Protein AF-A0A382Z1F9-F1 (afdb_monomer_lite)

Foldseek 3Di:
DQDDDPPQWAQDPVVRDTHGQDPQWDQDPRRHIDGNDPPPDDDDDDDDDDDDDDDDDDDDDDDDDDDDDDDDDDDDDPDDLPDQDADADDPPDDAPDSRHHVDPDRPDPPLDQPLQDPPDLVSLLVNLVSLVPDPHDLVSSLVNLVVRLVVCVVVVNNVSSVSSVVSNVVSVVVVVVVVVVVCVVPVVVVPVD

Organism: NCBI:txid408172

Sequence (193 aa):
MAKKCPPGKYYCFDEKKCKKIPRGYRIGARGYLAREKEDDSEDSKKNGGNGNGSNGGNGNGNGAGGNGGGNGGSNGGGMSESANPRIPRKKGQPAKSKKHSDLYTDEDPKGTIHGLGFKNVAKARASVSKIRNSSRSHAHKIQAAVAMEQRAREMGKTSEAAVYRKFINSMKKKTKKMNEDVVSEEGLRDWFG

pLDDT: mean 70.36, std 21.32, range [32.0, 96.12]

Radius of gyration: 29.14 Å; chains: 1; bounding box: 65×55×72 Å

Secondary structure (DSSP, 8-state):
---PPPTTEEEETTTTEEEEPPTTEEE-TTS-EEEPPP---S--------------------------------------TT----EEPPTTSPTT-TTEESSSS-SS-TT---S---SSHHHHHHHHHHHHHSSS-HHHHHHHHHHHHHHHHHTT-HHHHHHHHHHHHHHHHHHHHHHHHHHHHHTTTSS--

Structure (mmCIF, N/CA/C/O backbone):
data_AF-A0A382Z1F9-F1
#
_entry.id   AF-A0A382Z1F9-F1
#
loop_
_atom_site.group_PDB
_atom_site.id
_atom_site.type_symbol
_atom_site.label_atom_id
_atom_site.label_alt_id
_atom_site.label_comp_id
_atom_site.label_asym_id
_atom_site.label_entity_id
_atom_site.label_seq_id
_atom_site.pdbx_PDB_ins_code
_atom_site.Cartn_x
_atom_site.Cartn_y
_atom_site.Cartn_z
_atom_site.occupancy
_atom_site.B_iso_or_equiv
_atom_site.auth_seq_id
_atom_site.auth_comp_id
_atom_site.auth_asym_id
_atom_site.auth_atom_id
_atom_site.pdbx_PDB_model_num
ATOM 1 N N . MET A 1 1 ? 13.338 18.673 -44.381 1.00 49.56 1 MET A N 1
ATOM 2 C CA . MET A 1 1 ? 14.669 18.217 -44.842 1.00 49.56 1 MET A CA 1
ATOM 3 C C . MET A 1 1 ? 15.626 18.108 -43.659 1.00 49.56 1 MET A C 1
ATOM 5 O O . MET A 1 1 ? 15.672 19.037 -42.861 1.00 49.56 1 MET A O 1
ATOM 9 N N . ALA A 1 2 ? 16.385 17.014 -43.532 1.00 54.62 2 ALA A N 1
ATOM 10 C CA . ALA A 1 2 ? 17.488 16.947 -42.570 1.00 54.62 2 ALA A CA 1
ATOM 11 C C . ALA A 1 2 ? 18.590 17.927 -43.007 1.00 54.62 2 ALA A C 1
ATOM 13 O O . ALA A 1 2 ? 19.068 17.853 -44.140 1.00 54.62 2 ALA A O 1
ATOM 14 N N . LYS A 1 3 ? 18.952 18.877 -42.141 1.00 65.44 3 LYS A N 1
ATOM 15 C CA . LYS A 1 3 ? 20.040 19.828 -42.399 1.00 65.44 3 LYS A CA 1
ATOM 16 C C . LYS A 1 3 ? 21.351 19.037 -42.432 1.00 65.44 3 LYS A C 1
ATOM 18 O O . LYS A 1 3 ? 21.753 18.480 -41.414 1.00 65.44 3 LYS A O 1
ATOM 23 N N . LYS A 1 4 ? 21.967 18.918 -43.611 1.00 69.44 4 LYS A N 1
ATOM 24 C CA . LYS A 1 4 ? 23.207 18.150 -43.795 1.00 69.44 4 LYS A CA 1
ATOM 25 C C . LYS A 1 4 ? 24.368 18.918 -43.154 1.00 69.44 4 LYS A C 1
ATOM 27 O O . LYS A 1 4 ? 24.625 20.059 -43.524 1.00 69.44 4 LYS A O 1
ATOM 32 N N . CYS A 1 5 ? 25.036 18.301 -42.185 1.00 76.19 5 CYS A N 1
ATOM 33 C CA . CYS A 1 5 ? 26.278 18.808 -41.603 1.00 76.19 5 CYS A CA 1
ATOM 34 C C . CYS A 1 5 ? 27.497 18.287 -42.389 1.00 76.19 5 CYS A C 1
ATOM 36 O O . CYS A 1 5 ? 27.383 17.257 -43.057 1.00 76.19 5 CYS A O 1
ATOM 38 N N . PRO A 1 6 ? 28.661 18.960 -42.296 1.00 77.81 6 PRO A N 1
ATOM 39 C CA . PRO A 1 6 ? 29.923 18.449 -42.833 1.00 77.81 6 PRO A CA 1
ATOM 40 C C . PRO A 1 6 ? 30.252 17.042 -42.299 1.00 77.81 6 PRO A C 1
ATOM 42 O O . PRO A 1 6 ? 29.825 16.706 -41.186 1.00 77.81 6 PRO A O 1
ATOM 45 N N . PRO A 1 7 ? 31.028 16.230 -43.042 1.00 72.00 7 PRO A N 1
ATOM 46 C CA . PRO A 1 7 ? 31.401 14.882 -42.616 1.00 72.00 7 PRO A CA 1
ATOM 47 C C . PRO A 1 7 ? 32.065 14.898 -41.229 1.00 72.00 7 PRO A C 1
ATOM 49 O O . PRO A 1 7 ? 32.849 15.790 -40.907 1.00 72.00 7 PRO A O 1
ATOM 52 N N . GLY A 1 8 ? 31.700 13.935 -40.378 1.00 74.81 8 GLY A N 1
ATOM 53 C CA . GLY A 1 8 ? 32.200 13.832 -39.000 1.00 74.81 8 GLY A CA 1
ATOM 54 C C . GLY A 1 8 ? 31.484 14.711 -37.960 1.00 74.81 8 GLY A C 1
ATOM 55 O O . GLY A 1 8 ? 31.897 14.741 -36.798 1.00 74.81 8 GLY A O 1
ATOM 56 N N . LYS A 1 9 ? 30.408 15.423 -38.332 1.00 84.25 9 LYS A N 1
ATOM 57 C CA . LYS A 1 9 ? 29.580 16.217 -37.405 1.00 84.25 9 LYS A CA 1
ATOM 58 C C . LYS A 1 9 ? 28.096 15.861 -37.514 1.00 84.25 9 LYS A C 1
ATOM 60 O O . LYS A 1 9 ? 27.583 15.696 -38.615 1.00 84.25 9 LYS A O 1
ATOM 65 N N . TYR A 1 10 ? 27.385 15.812 -36.388 1.00 84.38 10 TYR A N 1
ATOM 66 C CA . TYR A 1 10 ? 25.933 15.605 -36.348 1.00 84.38 10 TYR A CA 1
ATOM 67 C C . TYR A 1 10 ? 25.189 16.925 -36.110 1.00 84.38 10 TYR A C 1
ATOM 69 O O . TYR A 1 10 ? 25.706 17.828 -35.446 1.00 84.38 10 TYR A O 1
ATOM 77 N N . TYR A 1 11 ? 23.971 17.050 -36.646 1.00 84.50 11 TYR A N 1
ATOM 78 C CA . TYR A 1 11 ? 23.119 18.210 -36.382 1.00 84.50 11 TYR A CA 1
ATOM 79 C C . TYR A 1 11 ? 22.400 18.036 -35.041 1.00 84.50 11 TYR A C 1
ATOM 81 O O . TYR A 1 11 ? 21.580 17.132 -34.885 1.00 84.50 11 TYR A O 1
ATOM 89 N N . CYS A 1 12 ? 22.700 18.901 -34.074 1.00 81.00 12 CYS A N 1
ATOM 90 C CA . CYS A 1 12 ? 21.980 18.963 -32.806 1.00 81.00 12 CYS A CA 1
ATOM 91 C C . CYS A 1 12 ? 20.765 19.887 -32.972 1.00 81.00 12 CYS A C 1
ATOM 93 O O . CYS A 1 12 ? 20.923 21.053 -33.340 1.00 81.00 12 CYS A O 1
ATOM 95 N N . PHE A 1 13 ? 19.558 19.370 -32.726 1.00 79.75 13 PHE A N 1
ATOM 96 C CA . PHE A 1 13 ? 18.314 20.130 -32.893 1.00 79.75 13 PHE A CA 1
ATOM 97 C C . PHE A 1 13 ? 18.078 21.133 -31.761 1.00 79.75 13 PHE A C 1
ATOM 99 O O . PHE A 1 13 ? 17.537 22.205 -32.029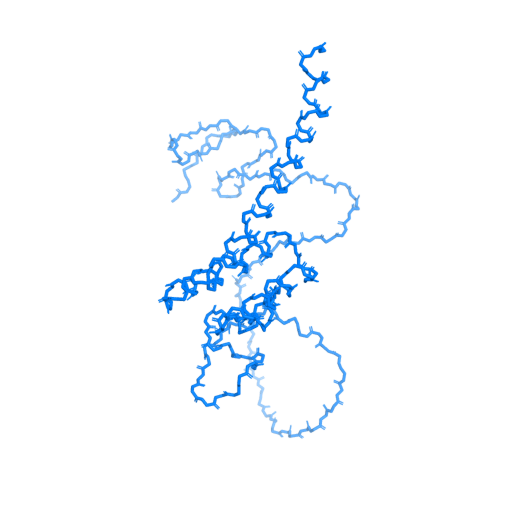 1.00 79.75 13 PHE A O 1
ATOM 106 N N . ASP A 1 14 ? 18.560 20.832 -30.554 1.00 80.75 14 ASP A N 1
ATOM 107 C CA . ASP A 1 14 ? 18.434 21.705 -29.381 1.00 80.75 14 ASP A CA 1
ATOM 108 C C . ASP A 1 14 ? 19.241 22.995 -29.562 1.00 80.75 14 ASP A C 1
ATOM 110 O O . ASP A 1 14 ? 18.741 24.098 -29.366 1.00 80.75 14 ASP A O 1
ATOM 114 N N . GLU A 1 15 ? 20.482 22.867 -30.040 1.00 77.88 15 GLU A N 1
ATOM 115 C CA . GLU A 1 15 ? 21.395 24.002 -30.239 1.00 77.88 15 GLU A CA 1
ATOM 116 C C . GLU A 1 15 ? 21.453 24.489 -31.694 1.00 77.88 15 GLU A C 1
ATOM 118 O O . GLU A 1 15 ? 22.261 25.353 -32.034 1.00 77.88 15 GLU A O 1
ATOM 123 N N . LYS A 1 16 ? 20.620 23.911 -32.571 1.00 82.38 16 LYS A N 1
ATOM 124 C CA . LYS A 1 16 ? 20.506 24.206 -34.011 1.00 82.38 16 LYS A CA 1
ATOM 125 C C . LYS A 1 16 ? 21.846 24.278 -34.767 1.00 82.38 16 LYS A C 1
ATOM 127 O O . LYS A 1 16 ? 21.909 24.923 -35.817 1.00 82.38 16 LYS A O 1
ATOM 132 N N . LYS A 1 17 ? 22.888 23.581 -34.295 1.00 86.00 17 LYS A N 1
ATOM 133 C CA . LYS A 1 17 ? 24.265 23.644 -34.820 1.00 86.00 17 LYS A CA 1
ATOM 134 C C . LYS A 1 17 ? 24.895 22.260 -35.011 1.00 86.00 17 LYS A C 1
ATOM 136 O O . LYS A 1 17 ? 24.487 21.283 -34.383 1.00 86.00 17 LYS A O 1
ATOM 141 N N . CYS A 1 18 ? 25.916 22.183 -35.865 1.00 85.94 18 CYS A N 1
ATOM 142 C CA . CYS A 1 18 ? 26.672 20.954 -36.119 1.00 85.94 18 CYS A CA 1
ATOM 143 C C . CYS A 1 18 ? 27.734 20.720 -35.031 1.00 85.94 18 CYS A C 1
ATOM 145 O O . CYS A 1 18 ? 28.635 21.543 -34.860 1.00 85.94 18 CYS A O 1
ATOM 147 N N . LYS A 1 19 ? 27.663 19.587 -34.328 1.00 84.12 19 LYS A N 1
ATOM 148 C CA . LYS A 1 19 ? 28.598 19.187 -33.260 1.00 84.12 19 LYS A CA 1
ATOM 149 C C . LYS A 1 19 ? 29.417 17.958 -33.656 1.00 84.12 19 LYS A C 1
ATOM 151 O O . LYS A 1 19 ? 29.001 17.192 -34.519 1.00 84.12 19 LYS A O 1
ATOM 156 N N . LYS A 1 20 ? 30.580 17.760 -33.024 1.00 87.25 20 LYS A N 1
ATOM 157 C CA . LYS A 1 20 ? 31.399 16.546 -33.201 1.00 87.25 20 LYS A CA 1
ATOM 158 C C . LYS A 1 20 ? 30.639 15.315 -32.698 1.00 87.25 20 LYS A C 1
ATOM 160 O O . LYS A 1 20 ? 29.928 15.404 -31.701 1.00 87.25 20 LYS A O 1
ATOM 165 N N . ILE A 1 21 ? 30.793 14.195 -33.394 1.00 83.50 21 ILE A N 1
ATOM 166 C CA . ILE A 1 21 ? 30.191 12.908 -33.036 1.00 83.50 21 ILE A CA 1
ATOM 167 C C . ILE A 1 21 ? 30.844 12.387 -31.737 1.00 83.50 21 ILE A C 1
ATOM 169 O O . ILE A 1 21 ? 32.070 12.281 -31.693 1.00 83.50 21 ILE A O 1
ATOM 173 N N . PRO A 1 22 ? 30.073 12.097 -30.672 1.00 82.25 22 PRO A N 1
ATOM 174 C CA . PRO A 1 22 ? 30.589 11.446 -29.468 1.00 82.25 22 PRO A CA 1
ATOM 175 C C . PRO A 1 22 ? 31.094 10.024 -29.757 1.00 82.25 22 PRO A C 1
ATOM 177 O O . PRO A 1 22 ? 30.566 9.348 -30.636 1.00 82.25 22 PRO A O 1
ATOM 180 N N . ARG A 1 23 ? 32.090 9.549 -28.999 1.00 78.06 23 ARG A N 1
ATOM 181 C CA . ARG A 1 23 ? 32.644 8.187 -29.131 1.00 78.06 23 ARG A CA 1
ATOM 182 C C . ARG A 1 23 ? 31.543 7.130 -28.915 1.00 78.06 23 ARG A C 1
ATOM 184 O O . ARG A 1 23 ? 30.757 7.274 -27.980 1.00 78.06 23 ARG A O 1
ATOM 191 N N . GLY A 1 24 ? 31.483 6.099 -29.766 1.00 81.38 24 GLY A N 1
ATOM 192 C CA . GLY A 1 24 ? 30.439 5.058 -29.728 1.00 81.38 24 GLY A CA 1
ATOM 193 C C . GLY A 1 24 ? 29.153 5.413 -30.487 1.00 81.38 24 GLY A C 1
ATOM 194 O O . GLY A 1 24 ? 28.108 4.792 -30.280 1.00 81.38 24 GLY A O 1
ATOM 195 N N . TYR A 1 25 ? 29.186 6.445 -31.333 1.00 82.25 25 TYR A N 1
ATOM 196 C CA . TYR A 1 25 ? 28.051 6.877 -32.144 1.00 82.25 25 TYR A CA 1
ATOM 197 C C . TYR A 1 25 ? 28.481 7.153 -33.591 1.00 82.25 25 TYR A C 1
ATOM 199 O O . TYR A 1 25 ? 29.585 7.619 -33.840 1.00 82.25 25 TYR A O 1
ATOM 207 N N . ARG A 1 26 ? 27.572 6.940 -34.551 1.00 82.56 26 ARG A N 1
ATOM 208 C CA . ARG A 1 26 ? 27.749 7.208 -35.989 1.00 82.56 26 ARG A CA 1
ATOM 209 C C . ARG A 1 26 ? 26.566 7.983 -36.575 1.00 82.56 26 ARG A C 1
ATOM 211 O O . ARG A 1 26 ? 25.478 8.000 -36.003 1.00 82.56 26 ARG A O 1
ATOM 218 N N . ILE A 1 27 ? 26.745 8.619 -37.734 1.00 77.12 27 ILE A N 1
ATOM 219 C CA . ILE A 1 27 ? 25.644 9.291 -38.450 1.00 77.12 27 ILE A CA 1
ATOM 220 C C . ILE A 1 27 ? 24.836 8.242 -39.229 1.00 77.12 27 ILE A C 1
ATOM 222 O O 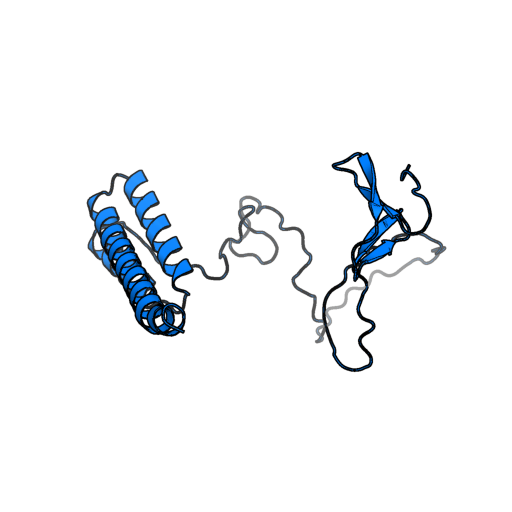. ILE A 1 27 ? 25.361 7.593 -40.128 1.00 77.12 27 ILE A O 1
ATOM 226 N N . GLY A 1 28 ? 23.555 8.073 -38.892 1.00 73.69 28 GLY A N 1
ATOM 227 C CA . GLY A 1 28 ? 22.640 7.166 -39.592 1.00 73.69 28 GLY A CA 1
ATOM 228 C C . GLY A 1 28 ? 22.098 7.731 -40.913 1.00 73.69 28 GLY A C 1
ATOM 229 O O . GLY A 1 28 ? 22.260 8.911 -41.218 1.00 73.69 28 GLY A O 1
ATOM 230 N N . ALA A 1 29 ? 21.359 6.910 -41.670 1.00 67.44 29 ALA A N 1
ATOM 231 C CA . ALA A 1 29 ? 20.848 7.217 -43.019 1.00 67.44 29 ALA A CA 1
ATOM 232 C C . ALA A 1 29 ? 19.982 8.493 -43.137 1.00 67.44 29 ALA A C 1
ATOM 234 O O . ALA A 1 29 ? 19.770 9.009 -44.231 1.00 67.44 29 ALA A O 1
ATOM 235 N N . ARG A 1 30 ? 19.480 9.026 -42.015 1.00 64.56 30 ARG A N 1
ATOM 236 C CA . ARG A 1 30 ? 18.699 10.275 -41.956 1.00 64.56 30 ARG A CA 1
ATOM 237 C C . ARG A 1 30 ? 19.467 11.472 -41.372 1.00 64.56 30 ARG A C 1
ATOM 239 O O . ARG A 1 30 ? 18.855 12.499 -41.103 1.00 64.56 30 ARG A O 1
ATOM 246 N N . GLY A 1 31 ? 20.782 11.360 -41.165 1.00 66.25 31 GLY A N 1
ATOM 247 C CA . GLY A 1 31 ? 21.620 12.430 -40.603 1.00 66.25 31 GLY A CA 1
ATOM 248 C C . GLY A 1 31 ? 21.564 12.558 -39.074 1.00 66.25 31 GLY A C 1
ATOM 249 O O . GLY A 1 31 ? 22.120 13.505 -38.521 1.00 66.25 31 GLY A O 1
ATOM 250 N N . TYR A 1 32 ? 20.898 11.620 -38.394 1.00 70.94 32 TYR A N 1
ATOM 251 C CA . TYR A 1 32 ? 20.786 11.572 -36.933 1.00 70.94 32 TYR A CA 1
ATOM 252 C C . TYR A 1 32 ? 21.902 10.727 -36.322 1.00 70.94 32 TYR A C 1
ATOM 254 O O . TYR A 1 32 ? 22.363 9.760 -36.932 1.00 70.94 32 TYR A O 1
ATOM 262 N N . LEU A 1 33 ? 22.303 11.084 -35.102 1.00 76.81 33 LEU A N 1
ATOM 263 C CA . LEU A 1 33 ? 23.265 10.329 -34.310 1.00 76.81 33 LEU A CA 1
ATOM 264 C C . LEU A 1 33 ? 22.643 8.986 -33.888 1.00 76.81 33 LEU A C 1
ATOM 266 O O . LEU A 1 33 ? 21.611 8.963 -33.221 1.00 76.81 33 LEU A O 1
ATOM 270 N N . ALA A 1 34 ? 23.254 7.877 -34.287 1.00 77.19 34 ALA A N 1
ATOM 271 C CA . ALA A 1 34 ? 22.861 6.522 -33.920 1.00 77.19 34 ALA A CA 1
ATOM 272 C C . ALA A 1 34 ? 23.999 5.875 -33.127 1.00 77.19 34 ALA A C 1
ATOM 274 O O . ALA A 1 34 ? 25.158 6.033 -33.501 1.00 77.19 34 ALA A O 1
ATOM 275 N N . ARG A 1 35 ? 23.686 5.154 -32.045 1.00 78.19 35 ARG A N 1
ATOM 276 C CA . ARG A 1 35 ? 24.701 4.401 -31.297 1.00 78.19 35 ARG A CA 1
ATOM 277 C C . ARG A 1 35 ? 25.324 3.359 -32.223 1.00 78.19 35 ARG A C 1
ATOM 279 O O . ARG A 1 35 ? 24.600 2.705 -32.981 1.00 78.19 35 ARG A O 1
ATOM 286 N N . GLU A 1 36 ? 26.643 3.241 -32.194 1.00 65.38 36 GLU A N 1
ATOM 287 C CA . GLU A 1 36 ? 27.314 2.105 -32.811 1.00 65.38 36 GLU A CA 1
ATOM 288 C C . GLU A 1 36 ? 26.753 0.848 -32.140 1.00 65.38 36 GLU A C 1
ATOM 290 O O . GLU A 1 36 ? 26.617 0.782 -30.916 1.00 65.38 36 GLU A O 1
ATOM 295 N N . LYS A 1 37 ? 26.288 -0.104 -32.949 1.00 63.66 37 LYS A N 1
ATOM 296 C CA . LYS A 1 37 ? 26.151 -1.457 -32.433 1.00 63.66 37 LYS A CA 1
ATOM 297 C C . LYS A 1 37 ? 27.590 -1.928 -32.327 1.00 63.66 37 LYS A C 1
ATOM 299 O O . LYS A 1 37 ? 28.287 -1.892 -33.335 1.00 63.66 37 LYS A O 1
ATOM 304 N N . GLU A 1 38 ? 28.035 -2.229 -31.116 1.00 51.03 38 GLU A N 1
ATOM 305 C CA . GLU A 1 38 ? 29.209 -3.071 -30.941 1.00 51.03 38 GLU A CA 1
ATOM 306 C C . GLU A 1 38 ? 28.932 -4.314 -31.791 1.00 51.03 38 GLU A C 1
ATOM 308 O O . GLU A 1 38 ? 27.881 -4.946 -31.654 1.00 51.03 38 GLU A O 1
ATOM 313 N N . ASP A 1 39 ? 29.773 -4.540 -32.799 1.00 42.44 39 ASP A N 1
ATOM 314 C CA . ASP A 1 39 ? 29.742 -5.775 -33.562 1.00 42.44 39 ASP A CA 1
ATOM 315 C C . ASP A 1 39 ? 30.206 -6.864 -32.589 1.00 42.44 39 ASP A C 1
ATOM 317 O O . ASP A 1 39 ? 31.396 -7.148 -32.469 1.00 42.44 39 ASP A O 1
ATOM 321 N N . ASP A 1 40 ? 29.253 -7.398 -31.823 1.00 37.69 40 ASP A N 1
ATOM 322 C CA . ASP A 1 40 ? 29.429 -8.596 -31.020 1.00 37.69 40 ASP A CA 1
ATOM 323 C C . ASP A 1 40 ? 29.725 -9.744 -31.990 1.00 37.69 40 ASP A C 1
ATOM 325 O O . ASP A 1 40 ? 28.840 -10.318 -32.635 1.00 37.69 40 ASP A O 1
ATOM 329 N N . SER A 1 41 ? 31.018 -10.032 -32.128 1.00 39.53 41 SER A N 1
ATOM 330 C CA . SER A 1 41 ? 31.517 -11.335 -32.532 1.00 39.53 41 SER A CA 1
ATOM 331 C C . SER A 1 41 ? 30.829 -12.400 -31.682 1.00 39.53 41 SER A C 1
ATOM 333 O O . SER A 1 41 ? 30.944 -12.359 -30.463 1.00 39.53 41 SER A O 1
ATOM 335 N N . GLU A 1 42 ? 30.123 -13.291 -32.375 1.00 45.69 42 GLU A N 1
ATOM 336 C CA . GLU A 1 42 ? 29.630 -14.612 -31.980 1.00 45.69 42 GLU A CA 1
ATOM 337 C C . GLU A 1 42 ? 29.170 -14.838 -30.528 1.00 45.69 42 GLU A C 1
ATOM 339 O O . GLU A 1 42 ? 29.920 -14.767 -29.564 1.00 45.69 42 GLU A O 1
ATOM 344 N N . ASP A 1 43 ? 27.929 -15.320 -30.449 1.00 44.38 43 ASP A N 1
ATOM 345 C CA . ASP A 1 43 ? 27.251 -15.866 -29.274 1.00 44.38 43 ASP A CA 1
ATOM 346 C C . ASP A 1 43 ? 26.503 -14.846 -28.411 1.00 44.38 43 ASP A C 1
ATOM 348 O O . ASP A 1 43 ? 26.966 -14.340 -27.398 1.00 44.38 43 ASP A O 1
ATOM 352 N N . SER A 1 44 ? 25.243 -14.598 -28.768 1.00 36.19 44 SER A N 1
ATOM 353 C CA . SER A 1 44 ? 24.139 -15.067 -27.923 1.00 36.19 44 SER A CA 1
ATOM 354 C C . SER A 1 44 ? 22.774 -14.632 -28.460 1.00 36.19 44 SER A C 1
ATOM 356 O O . SER A 1 44 ? 22.523 -13.542 -28.971 1.00 36.19 44 SER A O 1
ATOM 358 N N . LYS A 1 45 ? 21.854 -15.585 -28.370 1.00 43.59 45 LYS A N 1
ATOM 359 C CA . LYS A 1 45 ? 20.450 -15.503 -28.759 1.00 43.59 45 LYS A CA 1
ATOM 360 C C . LYS A 1 45 ? 19.694 -14.386 -28.021 1.00 43.59 45 LYS A C 1
ATOM 362 O O . LYS A 1 45 ? 19.835 -14.230 -26.817 1.00 43.59 45 LYS A O 1
ATOM 367 N N . LYS A 1 46 ? 18.696 -13.839 -28.735 1.00 40.31 46 LYS A N 1
ATOM 368 C CA . LYS A 1 46 ? 17.461 -13.184 -28.243 1.00 40.31 46 LYS A CA 1
ATOM 369 C C . LYS A 1 46 ? 17.629 -11.833 -27.530 1.00 40.31 46 LYS A C 1
ATOM 371 O O . LYS A 1 46 ? 17.805 -11.786 -26.322 1.00 40.31 46 LYS A O 1
ATOM 376 N N . ASN A 1 47 ? 17.259 -10.751 -28.215 1.00 34.22 47 ASN A N 1
ATOM 377 C CA . ASN A 1 47 ? 15.936 -10.113 -28.073 1.00 34.22 47 ASN A CA 1
ATOM 378 C C . ASN A 1 47 ? 15.888 -8.739 -28.759 1.00 34.22 47 ASN A C 1
ATOM 380 O O . ASN A 1 47 ? 16.765 -7.910 -28.563 1.00 34.22 47 ASN A O 1
ATOM 384 N N . GLY A 1 48 ? 14.759 -8.466 -29.421 1.00 34.97 48 GLY A N 1
ATOM 385 C CA . GLY A 1 48 ? 14.182 -7.120 -29.501 1.00 34.97 48 GLY A CA 1
ATOM 386 C C . GLY A 1 48 ? 14.637 -6.244 -30.669 1.00 34.97 48 GLY A C 1
ATOM 387 O O . GLY A 1 48 ? 15.737 -5.705 -30.672 1.00 34.97 48 GLY A O 1
ATOM 388 N N . GLY A 1 49 ? 13.739 -5.999 -31.630 1.00 32.00 49 GLY A N 1
ATOM 389 C CA . GLY A 1 49 ? 14.001 -4.984 -32.653 1.00 32.00 49 GLY A CA 1
ATOM 390 C C . GLY A 1 49 ? 13.002 -4.893 -33.798 1.00 32.00 49 GLY A C 1
ATOM 391 O O . GLY A 1 49 ? 13.384 -5.053 -34.946 1.00 32.00 49 GLY A O 1
ATOM 392 N N . ASN A 1 50 ? 11.740 -4.633 -33.460 1.00 43.97 50 ASN A N 1
ATOM 393 C CA . ASN A 1 50 ? 10.667 -4.074 -34.290 1.00 43.97 50 ASN A CA 1
ATOM 394 C C . ASN A 1 50 ? 11.124 -3.340 -35.578 1.00 43.97 50 ASN A C 1
ATOM 396 O O . ASN A 1 50 ? 11.751 -2.283 -35.500 1.00 43.97 50 ASN A O 1
ATOM 400 N N . GLY A 1 51 ? 10.728 -3.855 -36.747 1.00 35.50 51 GLY A N 1
ATOM 401 C CA . GLY A 1 51 ? 10.946 -3.234 -38.055 1.00 35.50 51 GLY A CA 1
ATOM 402 C C . GLY A 1 51 ? 9.711 -3.372 -38.942 1.00 35.50 51 GLY A C 1
ATOM 403 O O . GLY A 1 51 ? 9.566 -4.347 -39.669 1.00 35.50 51 GLY A O 1
ATOM 404 N N . ASN A 1 52 ? 8.815 -2.389 -38.851 1.00 41.50 52 ASN A N 1
ATOM 405 C CA . ASN A 1 52 ? 7.682 -2.195 -39.749 1.00 41.50 52 ASN A CA 1
ATOM 406 C C . ASN A 1 52 ? 8.205 -1.797 -41.142 1.00 41.50 52 ASN A C 1
ATOM 408 O O . ASN A 1 52 ? 8.758 -0.707 -41.299 1.00 41.50 52 ASN A O 1
ATOM 412 N N . GLY A 1 53 ? 8.046 -2.677 -42.130 1.00 34.44 53 GLY A N 1
ATOM 413 C CA . GLY A 1 53 ? 8.405 -2.445 -43.528 1.00 34.44 53 GLY A CA 1
ATOM 414 C C . GLY A 1 53 ? 7.240 -2.824 -44.432 1.00 34.44 53 GLY A C 1
ATOM 415 O O . GLY A 1 53 ? 7.151 -3.956 -44.887 1.00 34.44 53 GLY A O 1
ATOM 416 N N . SER A 1 54 ? 6.334 -1.873 -44.653 1.00 40.34 54 SER A N 1
ATOM 417 C CA . SER A 1 54 ? 5.256 -1.979 -45.633 1.00 40.34 54 SER A CA 1
ATOM 418 C C . SER A 1 54 ? 5.688 -1.290 -46.928 1.00 40.34 54 SER A C 1
ATOM 420 O O . SER A 1 54 ? 5.993 -0.098 -46.896 1.00 40.34 54 SER A O 1
ATOM 422 N N . ASN A 1 55 ? 5.740 -2.047 -48.027 1.00 35.12 55 ASN A N 1
ATOM 423 C CA . ASN A 1 55 ? 5.492 -1.623 -49.416 1.00 35.12 55 ASN A CA 1
ATOM 424 C C . ASN A 1 55 ? 5.441 -2.924 -50.251 1.00 35.12 55 ASN A C 1
ATOM 426 O O . ASN A 1 55 ? 6.439 -3.634 -50.309 1.00 35.12 55 ASN A O 1
ATOM 430 N N . GLY A 1 56 ? 4.278 -3.430 -50.678 1.00 34.72 56 GLY A N 1
ATOM 431 C CA . GLY A 1 56 ? 3.564 -2.987 -51.885 1.00 34.72 56 GLY A CA 1
ATOM 432 C C . GLY A 1 56 ? 4.282 -3.542 -53.124 1.00 34.72 56 GLY A C 1
ATOM 433 O O . GLY A 1 56 ? 5.440 -3.220 -53.326 1.00 34.72 56 GLY A O 1
ATOM 434 N N . GLY A 1 57 ? 3.745 -4.386 -53.999 1.00 35.03 57 GLY A N 1
ATOM 435 C CA . GLY A 1 57 ? 2.455 -5.036 -54.199 1.00 35.03 57 GLY A CA 1
ATOM 436 C C . GLY A 1 57 ? 2.565 -5.779 -55.545 1.00 35.03 57 GLY A C 1
ATOM 437 O O . GLY A 1 57 ? 3.299 -5.317 -56.413 1.00 35.03 57 GLY A O 1
ATOM 438 N N . ASN A 1 58 ? 1.928 -6.944 -55.691 1.00 36.78 58 ASN A N 1
ATOM 439 C CA . ASN A 1 58 ? 1.377 -7.488 -56.946 1.00 36.78 58 ASN A CA 1
ATOM 440 C C . ASN A 1 58 ? 0.965 -8.948 -56.728 1.00 36.78 58 ASN A C 1
ATOM 442 O O . ASN A 1 58 ? 1.804 -9.810 -56.484 1.00 36.78 58 ASN A O 1
ATOM 446 N N . GLY A 1 59 ? -0.330 -9.226 -56.847 1.00 35.44 59 GLY A N 1
ATOM 447 C CA . GLY A 1 59 ? -0.876 -10.577 -56.798 1.00 35.44 59 GLY A CA 1
ATOM 448 C C . GLY A 1 59 ? -2.256 -10.593 -57.435 1.00 35.44 59 GLY A C 1
ATOM 449 O O . GLY A 1 59 ? -3.250 -10.299 -56.781 1.00 35.44 59 GLY A O 1
ATOM 450 N N . ASN A 1 60 ? -2.280 -10.871 -58.734 1.00 37.22 60 ASN A N 1
ATOM 451 C CA . ASN A 1 60 ? -3.462 -11.011 -59.575 1.00 37.22 60 ASN A CA 1
ATOM 452 C C . ASN A 1 60 ? -4.309 -12.208 -59.095 1.00 37.22 60 ASN A C 1
ATOM 454 O O . ASN A 1 60 ? -3.845 -13.344 -59.160 1.00 37.22 60 ASN A O 1
ATOM 458 N N . GLY A 1 61 ? -5.518 -11.961 -58.585 1.00 36.31 61 GLY A N 1
ATOM 459 C CA . GLY A 1 61 ? -6.401 -12.993 -58.037 1.00 36.31 61 GLY A CA 1
ATOM 460 C C . GLY A 1 61 ? -7.587 -13.296 -58.948 1.00 36.31 61 GLY A C 1
ATOM 461 O O . GLY A 1 61 ? -8.593 -12.597 -58.886 1.00 36.31 61 GLY A O 1
ATOM 462 N N . ASN A 1 62 ? -7.487 -14.377 -59.726 1.00 37.66 62 ASN A N 1
ATOM 463 C CA . ASN A 1 62 ? -8.634 -15.103 -60.273 1.00 37.66 62 ASN A CA 1
ATOM 464 C C . ASN A 1 62 ? -8.748 -16.439 -59.525 1.00 37.66 62 ASN A C 1
ATOM 466 O O . ASN A 1 62 ? -7.772 -17.184 -59.470 1.00 37.66 62 ASN A O 1
ATOM 470 N N . GLY A 1 63 ? -9.927 -16.771 -58.993 1.00 36.16 63 GLY A N 1
ATOM 471 C CA . GLY A 1 63 ? -10.190 -18.108 -58.452 1.00 36.16 63 GLY A CA 1
ATOM 472 C C . GLY A 1 63 ? -11.430 -18.173 -57.569 1.00 36.16 63 GLY A C 1
ATOM 473 O O . GLY A 1 63 ? -11.403 -17.752 -56.419 1.00 36.16 63 GLY A O 1
ATOM 474 N N . ALA A 1 64 ? -12.517 -18.686 -58.135 1.00 36.81 64 ALA A N 1
ATOM 475 C CA . ALA A 1 64 ? -13.816 -18.863 -57.505 1.00 36.81 64 ALA A CA 1
ATOM 476 C C . ALA A 1 64 ? -13.898 -20.120 -56.615 1.00 36.81 64 ALA A C 1
ATOM 478 O O . ALA A 1 64 ? -13.200 -21.099 -56.854 1.00 36.81 64 ALA A O 1
ATOM 479 N N . GLY A 1 65 ? -14.881 -20.115 -55.706 1.00 35.88 65 GLY A N 1
ATOM 480 C CA . GLY A 1 65 ? -15.648 -21.309 -55.329 1.00 35.88 65 GLY A CA 1
ATOM 481 C C . GLY A 1 65 ? -15.175 -22.085 -54.097 1.00 35.88 65 GLY A C 1
ATOM 482 O O . GLY A 1 65 ? -14.053 -22.570 -54.044 1.00 35.88 65 GLY A O 1
ATOM 483 N N . GLY A 1 66 ? -16.089 -22.284 -53.139 1.00 35.41 66 GLY A N 1
ATOM 484 C CA . GLY A 1 66 ? -15.939 -23.330 -52.123 1.00 35.41 66 GLY A CA 1
ATOM 485 C C . GLY A 1 66 ? -16.633 -23.059 -50.792 1.00 35.41 66 GLY A C 1
ATOM 486 O O . GLY A 1 66 ? -15.982 -22.691 -49.822 1.00 35.41 66 GLY A O 1
ATOM 487 N N . ASN A 1 67 ? -17.948 -23.284 -50.734 1.00 44.06 67 ASN A N 1
ATOM 488 C CA . ASN A 1 67 ? -18.695 -23.491 -49.493 1.00 44.06 67 ASN A CA 1
ATOM 489 C C . ASN A 1 67 ? -18.416 -24.921 -48.995 1.00 44.06 67 ASN A C 1
ATOM 491 O O . ASN A 1 67 ? -18.661 -25.873 -49.734 1.00 44.06 67 ASN A O 1
ATOM 495 N N . GLY A 1 68 ? -17.911 -25.081 -47.773 1.00 35.34 68 GLY A N 1
ATOM 496 C CA . GLY A 1 68 ? -17.592 -26.395 -47.212 1.00 35.34 68 GLY A CA 1
ATOM 497 C C . GLY A 1 68 ? -17.418 -26.335 -45.702 1.00 35.34 68 GLY A C 1
ATOM 498 O O . GLY A 1 68 ? -16.364 -25.950 -45.205 1.00 35.34 68 GLY A O 1
ATOM 499 N N . GLY A 1 69 ? -18.476 -26.699 -44.976 1.00 43.19 69 GLY A N 1
ATOM 500 C CA . GLY A 1 69 ? -18.431 -26.915 -43.536 1.00 43.19 69 GLY A CA 1
ATOM 501 C C . GLY A 1 69 ? -17.544 -28.109 -43.178 1.00 43.19 69 GLY A C 1
ATOM 502 O O . GLY A 1 69 ? -17.559 -29.133 -43.855 1.00 43.19 69 GLY A O 1
ATOM 503 N N . GLY A 1 70 ? -16.791 -27.976 -42.089 1.00 33.75 70 GLY A N 1
ATOM 504 C CA . GLY A 1 70 ? -15.939 -29.037 -41.567 1.00 33.75 70 GLY A CA 1
ATOM 505 C C . GLY A 1 70 ? -15.583 -28.780 -40.110 1.00 33.75 70 GLY A C 1
ATOM 506 O O . GLY A 1 70 ? -14.743 -27.940 -39.802 1.00 33.75 70 GLY A O 1
ATOM 507 N N . ASN A 1 71 ? -16.248 -29.514 -39.218 1.00 45.44 71 ASN A N 1
ATOM 508 C CA . ASN A 1 71 ? -15.832 -29.725 -37.838 1.00 45.44 71 ASN A CA 1
ATOM 509 C C . ASN A 1 71 ? -14.533 -30.546 -37.863 1.00 45.44 71 ASN A C 1
ATOM 511 O O . ASN A 1 71 ? -14.538 -31.686 -38.320 1.00 45.44 71 ASN A O 1
ATOM 515 N N . GLY A 1 72 ? -13.429 -29.958 -37.410 1.00 34.75 72 GLY A N 1
ATOM 516 C CA . GLY A 1 72 ? -12.115 -30.591 -37.412 1.00 34.75 72 GLY A CA 1
ATOM 517 C C . GLY A 1 72 ? -11.294 -30.087 -36.238 1.00 34.75 72 GLY A C 1
ATOM 518 O O . GLY A 1 72 ? -10.693 -29.018 -36.299 1.00 34.75 72 GLY A O 1
ATOM 519 N N . GLY A 1 73 ? -11.295 -30.852 -35.149 1.00 44.44 73 GLY A N 1
ATOM 520 C CA . GLY A 1 73 ? -10.325 -30.680 -34.081 1.00 44.44 73 GLY A CA 1
ATOM 521 C C . GLY A 1 73 ? -8.937 -31.091 -34.563 1.00 44.44 73 GLY A C 1
ATOM 522 O O . GLY A 1 73 ? -8.775 -32.178 -35.110 1.00 44.44 73 GLY A O 1
ATOM 523 N N . SER A 1 74 ? -7.939 -30.239 -34.333 1.00 35.97 74 SER A N 1
ATOM 524 C CA . SER A 1 74 ? -6.556 -30.652 -34.085 1.00 35.97 74 SER A CA 1
ATOM 525 C C . SER A 1 74 ? -5.698 -29.495 -33.576 1.00 35.97 74 SER A C 1
ATOM 527 O O . SER A 1 74 ? -5.725 -28.380 -34.086 1.00 35.97 74 SER A O 1
ATOM 529 N N . ASN A 1 75 ? -4.970 -29.838 -32.516 1.00 40.03 75 ASN A N 1
ATOM 530 C CA . ASN A 1 75 ? -3.699 -29.334 -32.012 1.00 40.03 75 ASN A CA 1
ATOM 531 C C . ASN A 1 75 ? -2.971 -28.210 -32.766 1.00 40.03 75 ASN A C 1
ATOM 533 O O . ASN A 1 75 ? -2.686 -28.302 -33.954 1.00 40.03 75 ASN A O 1
ATOM 537 N N . GLY A 1 76 ? -2.430 -27.294 -31.954 1.00 41.88 76 GLY A N 1
ATOM 538 C CA . GLY A 1 76 ? -1.053 -26.834 -32.133 1.00 41.88 76 GLY A CA 1
ATOM 539 C C . GLY A 1 76 ? -0.874 -25.582 -32.983 1.00 41.88 76 GLY A C 1
ATOM 540 O O . GLY A 1 76 ? -0.348 -25.640 -34.084 1.00 41.88 76 GLY A O 1
ATOM 541 N N . GLY A 1 77 ? -1.208 -24.423 -32.420 1.00 32.34 77 GLY A N 1
ATOM 542 C CA . GLY A 1 77 ? -0.808 -23.136 -32.979 1.00 32.34 77 GLY A CA 1
ATOM 543 C C . GLY A 1 77 ? -0.833 -22.077 -31.895 1.00 32.34 77 GLY A C 1
ATOM 544 O O . GLY A 1 77 ? -1.888 -21.538 -31.575 1.00 32.34 77 GLY A O 1
ATOM 545 N N . GLY A 1 78 ? 0.322 -21.826 -31.276 1.00 40.81 78 GLY A N 1
ATOM 546 C CA . GLY A 1 78 ? 0.507 -20.784 -30.272 1.00 40.81 78 GLY A CA 1
ATOM 547 C C . GLY A 1 78 ? 0.238 -19.402 -30.857 1.00 40.81 78 GLY A C 1
ATOM 548 O O . GLY A 1 78 ? 1.156 -18.722 -31.303 1.00 40.81 78 GLY A O 1
ATOM 549 N N . MET A 1 79 ? -1.023 -18.973 -30.841 1.00 39.47 79 MET A N 1
ATOM 550 C CA . MET A 1 79 ? -1.391 -17.585 -31.082 1.00 39.47 79 MET A CA 1
ATOM 551 C C . MET A 1 79 ? -0.857 -16.754 -29.917 1.00 39.47 79 MET A C 1
ATOM 553 O O . MET A 1 79 ? -1.378 -16.811 -28.801 1.00 39.47 79 MET A O 1
ATOM 557 N N . SER A 1 80 ? 0.192 -15.979 -30.183 1.00 43.59 80 SER A N 1
ATOM 558 C CA . SER A 1 80 ? 0.694 -14.953 -29.279 1.00 43.59 80 SER A CA 1
ATOM 559 C C . SER A 1 80 ? -0.461 -14.057 -28.825 1.00 43.59 80 SER A C 1
ATOM 561 O O . SER A 1 80 ? -1.066 -13.341 -29.623 1.00 43.59 80 SER A O 1
ATOM 563 N N . GLU A 1 81 ? -0.749 -14.094 -27.530 1.00 50.22 81 GLU A N 1
ATOM 564 C CA . GLU A 1 81 ? -1.808 -13.375 -26.812 1.00 50.22 81 GLU A CA 1
ATOM 565 C C . GLU A 1 81 ? -1.580 -11.848 -26.742 1.00 50.22 81 GLU A C 1
ATOM 567 O O . GLU A 1 81 ? -2.034 -11.173 -25.825 1.00 50.22 81 GLU A O 1
ATOM 572 N N . SER A 1 82 ? -0.854 -11.282 -27.707 1.00 51.94 82 SER A N 1
ATOM 573 C CA . SER A 1 82 ? -0.150 -10.008 -27.537 1.00 51.94 82 SER A CA 1
ATOM 574 C C . SER A 1 82 ? -0.585 -8.891 -28.490 1.00 51.94 82 SER A C 1
ATOM 576 O O . SER A 1 82 ? 0.040 -7.836 -28.464 1.00 51.94 82 SER A O 1
ATOM 578 N N . ALA A 1 83 ? -1.610 -9.070 -29.332 1.00 50.88 83 ALA A N 1
ATOM 579 C CA . ALA A 1 83 ? -1.899 -8.084 -30.387 1.00 50.88 83 ALA A CA 1
ATOM 580 C C . ALA A 1 83 ? -3.383 -7.796 -30.677 1.00 50.88 83 ALA A C 1
ATOM 582 O O . ALA A 1 83 ? -3.686 -7.192 -31.702 1.00 50.88 83 ALA A O 1
ATOM 583 N N . ASN A 1 84 ? -4.318 -8.166 -29.795 1.00 57.34 84 ASN A N 1
ATOM 584 C CA . ASN A 1 84 ? -5.685 -7.660 -29.937 1.00 57.34 84 ASN A CA 1
ATOM 585 C C . ASN A 1 84 ? -5.782 -6.276 -29.277 1.00 57.34 84 ASN A C 1
ATOM 587 O O . ASN A 1 84 ? -5.520 -6.178 -28.073 1.00 57.34 84 ASN A O 1
ATOM 591 N N . PRO A 1 85 ? -6.158 -5.206 -30.007 1.00 64.94 85 PRO A N 1
ATOM 592 C CA . PRO A 1 85 ? -6.487 -3.937 -29.373 1.00 64.94 85 PRO A CA 1
ATOM 593 C C . PRO A 1 85 ? -7.599 -4.191 -28.350 1.00 64.94 85 PRO A C 1
ATOM 595 O O . PRO A 1 85 ? -8.610 -4.814 -28.673 1.00 64.94 85 PRO A O 1
ATOM 598 N N . ARG A 1 86 ? -7.391 -3.783 -27.091 1.00 60.75 86 ARG A N 1
ATOM 599 C CA . ARG A 1 86 ? -8.387 -3.981 -26.028 1.00 60.75 86 ARG A CA 1
ATOM 600 C C . ARG A 1 86 ? -9.637 -3.173 -26.379 1.00 60.75 86 ARG A C 1
ATOM 602 O O . ARG A 1 86 ? -9.598 -1.94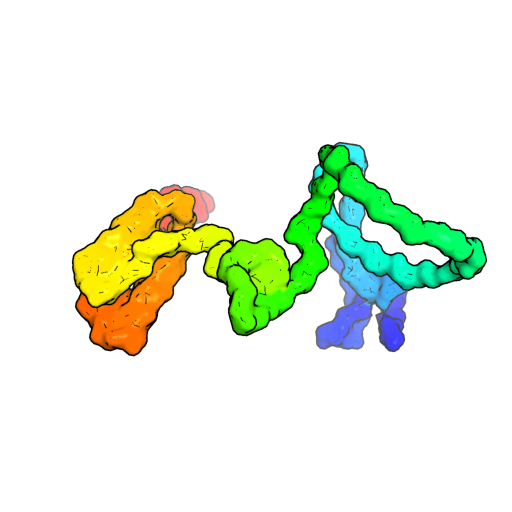6 -26.384 1.00 60.75 86 ARG A O 1
ATOM 609 N N . ILE A 1 87 ? -10.729 -3.864 -26.697 1.00 63.75 87 ILE A N 1
ATOM 610 C CA . ILE A 1 87 ? -12.018 -3.248 -27.026 1.00 63.75 87 ILE A CA 1
ATOM 611 C C . ILE A 1 87 ? -12.803 -3.076 -25.720 1.00 63.75 87 ILE A C 1
ATOM 613 O O . ILE A 1 87 ? -13.001 -4.081 -25.027 1.00 63.75 87 ILE A O 1
ATOM 617 N N . PRO A 1 88 ? -13.279 -1.856 -25.395 1.00 68.44 88 PRO A N 1
ATOM 618 C CA . PRO A 1 88 ? -14.149 -1.633 -24.248 1.00 68.44 88 PRO A CA 1
ATOM 619 C C . PRO A 1 88 ? -15.350 -2.577 -24.271 1.00 68.44 88 PRO A C 1
ATOM 621 O O . PRO A 1 88 ? -15.957 -2.824 -25.320 1.00 68.44 88 PRO A O 1
ATOM 624 N N . ARG A 1 89 ? -15.699 -3.128 -23.112 1.00 70.38 89 ARG A N 1
ATOM 625 C CA . ARG A 1 89 ? -16.809 -4.072 -23.011 1.00 70.38 89 ARG A CA 1
ATOM 626 C C . ARG A 1 89 ? -18.145 -3.376 -23.299 1.00 70.38 89 ARG A C 1
ATOM 628 O O . ARG A 1 89 ? -18.424 -2.280 -22.821 1.00 70.38 89 ARG A O 1
ATOM 635 N N . LYS A 1 90 ? -19.000 -4.038 -24.084 1.00 72.56 90 LYS A N 1
ATOM 636 C CA . LYS A 1 90 ? -20.393 -3.617 -24.302 1.00 72.56 90 LYS A CA 1
ATOM 637 C C . LYS A 1 90 ? -21.263 -4.081 -23.127 1.00 72.56 90 LYS A C 1
ATOM 639 O O . LYS A 1 90 ? -21.046 -5.169 -22.588 1.00 72.56 90 LYS A O 1
ATOM 644 N N . LYS A 1 91 ? -22.284 -3.295 -22.765 1.00 70.69 91 LYS A N 1
ATOM 645 C CA . LYS A 1 91 ? -23.272 -3.649 -21.729 1.00 70.69 91 LYS A CA 1
ATOM 646 C C . LYS A 1 91 ? -23.894 -5.023 -22.044 1.00 70.69 91 LYS A C 1
ATOM 648 O O . LYS A 1 91 ? -24.472 -5.191 -23.112 1.00 70.69 91 LYS A O 1
ATOM 653 N N . GLY A 1 92 ? -23.750 -5.995 -21.137 1.00 73.56 92 GLY A N 1
ATOM 654 C CA . GLY A 1 92 ? -24.310 -7.354 -21.263 1.00 73.56 92 GLY A CA 1
ATOM 655 C C . GLY A 1 92 ? -23.321 -8.474 -21.624 1.00 73.56 92 GLY A C 1
ATOM 656 O O . GLY A 1 92 ? -23.684 -9.641 -21.539 1.00 73.56 92 GLY A O 1
ATOM 657 N N . GLN A 1 93 ? -22.072 -8.163 -21.983 1.00 69.12 93 GLN A N 1
ATOM 658 C CA . GLN A 1 93 ? -21.035 -9.188 -22.197 1.00 69.12 93 GLN A CA 1
ATOM 659 C C . GLN A 1 93 ? -20.553 -9.785 -20.861 1.00 69.12 93 GLN A C 1
ATOM 661 O O . GLN A 1 93 ? -20.545 -9.065 -19.866 1.00 69.12 93 GLN A O 1
ATOM 666 N N . PRO A 1 94 ? -20.109 -11.051 -20.784 1.00 69.56 94 PRO A N 1
ATOM 667 C CA . PRO A 1 94 ? -19.564 -11.604 -19.544 1.00 69.56 94 PRO A CA 1
ATOM 668 C C . PRO A 1 94 ? -18.307 -10.837 -19.093 1.00 69.56 94 PRO A C 1
ATOM 670 O O . PRO A 1 94 ? -17.465 -10.460 -19.912 1.00 69.56 94 PRO A O 1
ATOM 673 N N . ALA A 1 95 ? -18.191 -10.585 -17.785 1.00 69.31 95 ALA A N 1
ATOM 674 C CA . ALA A 1 95 ? -16.985 -10.008 -17.184 1.00 69.31 95 ALA A CA 1
ATOM 675 C C . ALA A 1 95 ? -15.796 -10.977 -17.331 1.00 69.31 95 ALA A C 1
ATOM 677 O O . ALA A 1 95 ? -15.998 -12.189 -17.439 1.00 69.31 95 ALA A O 1
ATOM 678 N N . LYS A 1 96 ? -14.560 -10.460 -17.329 1.00 67.44 96 LYS A N 1
ATOM 679 C CA . LYS A 1 96 ? -13.320 -11.260 -17.489 1.00 67.44 96 LYS A CA 1
ATOM 680 C C . LYS A 1 96 ? -13.161 -12.006 -18.824 1.00 67.44 96 LYS A C 1
ATOM 682 O O . LYS A 1 96 ? -12.448 -13.007 -18.901 1.00 67.44 96 LYS A O 1
ATOM 687 N N . SER A 1 97 ? -13.798 -11.543 -19.899 1.00 65.00 97 SER A N 1
ATOM 688 C CA . SER A 1 97 ? -13.585 -12.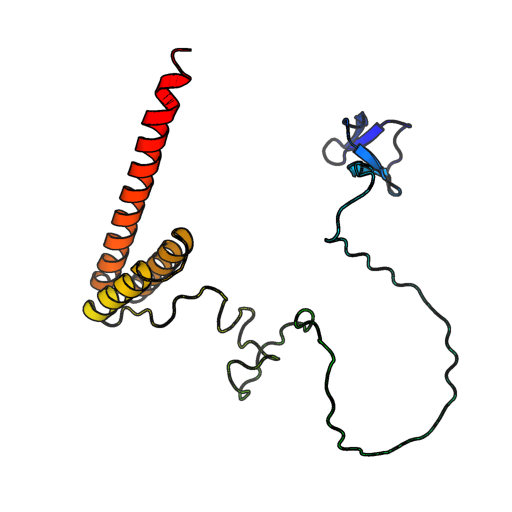138 -21.223 1.00 65.00 97 SER A CA 1
ATOM 689 C C . SER A 1 97 ? -12.188 -11.793 -21.768 1.00 65.00 97 SER A C 1
ATOM 691 O O . SER A 1 97 ? -11.744 -10.651 -21.679 1.00 65.00 97 SER A O 1
ATOM 693 N N . LYS A 1 98 ? -11.514 -12.744 -22.426 1.00 64.75 98 LYS A N 1
ATOM 694 C CA . LYS A 1 98 ? -10.197 -12.522 -23.067 1.00 64.75 98 LYS A CA 1
ATOM 695 C C . LYS A 1 98 ? -10.220 -11.458 -24.183 1.00 64.75 98 LYS A C 1
ATOM 697 O O . LYS A 1 98 ? -9.170 -10.986 -24.605 1.00 64.75 98 LYS A O 1
ATOM 702 N N . LYS A 1 99 ? -11.408 -11.095 -24.684 1.00 62.94 99 LYS A N 1
ATOM 703 C CA . LYS A 1 99 ? -11.602 -10.189 -25.830 1.00 62.94 99 LYS A CA 1
ATOM 704 C C . LYS A 1 99 ? -12.054 -8.776 -25.441 1.00 62.94 99 LYS A C 1
ATOM 706 O O . LYS A 1 99 ? -11.921 -7.867 -26.256 1.00 62.94 99 LYS A O 1
ATOM 711 N N . HIS A 1 100 ? -12.572 -8.587 -24.227 1.00 61.31 100 HIS A N 1
ATOM 712 C CA . HIS A 1 100 ? -13.139 -7.316 -23.776 1.00 61.31 100 HIS A CA 1
ATOM 713 C C . HIS A 1 100 ? -12.755 -7.042 -22.320 1.00 61.31 100 HIS A C 1
ATOM 715 O O . HIS A 1 100 ? -13.171 -7.790 -21.433 1.00 61.31 100 HIS A O 1
ATOM 721 N N . SER A 1 101 ? -12.006 -5.962 -22.077 1.00 61.81 101 SER A N 1
ATOM 722 C CA . SER A 1 101 ? -11.847 -5.386 -20.738 1.00 61.81 101 SER A CA 1
ATOM 723 C C . SER A 1 101 ? -12.925 -4.318 -20.532 1.00 61.81 101 SER A C 1
ATOM 725 O O . SER A 1 101 ? -13.209 -3.531 -21.436 1.00 61.81 101 SER A O 1
ATOM 727 N N . ASP A 1 102 ? -13.574 -4.312 -19.364 1.00 57.25 102 ASP A N 1
ATOM 728 C CA . ASP A 1 102 ? -14.684 -3.391 -19.047 1.00 57.25 102 ASP A CA 1
ATOM 729 C C . ASP A 1 102 ? -14.262 -1.921 -19.029 1.00 57.25 102 ASP A C 1
ATOM 731 O O . ASP A 1 102 ? -15.072 -1.019 -19.207 1.00 57.25 102 ASP A O 1
ATOM 735 N N . LEU A 1 103 ? -12.964 -1.678 -18.902 1.00 58.06 103 LEU A N 1
ATOM 736 C CA . LEU A 1 103 ? -12.371 -0.360 -18.952 1.00 58.06 103 LEU A CA 1
ATOM 737 C C . LEU A 1 103 ? -11.020 -0.452 -19.663 1.00 58.06 103 LEU A C 1
ATOM 739 O O . LEU A 1 103 ? -10.468 -1.537 -19.853 1.00 58.06 103 LEU A O 1
ATOM 743 N N . TYR A 1 104 ? -10.445 0.697 -20.004 1.00 53.56 104 TYR A N 1
ATOM 744 C CA . TYR A 1 104 ? -9.074 0.857 -20.522 1.00 53.56 104 TYR A CA 1
ATOM 745 C C . TYR A 1 104 ? -7.965 0.303 -19.592 1.00 53.56 104 TYR A C 1
ATOM 747 O O . TYR A 1 104 ? -6.774 0.471 -19.848 1.00 53.56 104 TYR A O 1
ATOM 755 N N . THR A 1 105 ? -8.355 -0.361 -18.509 1.00 59.69 105 THR A N 1
ATOM 756 C CA . THR A 1 105 ? -7.541 -0.999 -17.487 1.00 59.69 105 THR A CA 1
ATOM 757 C C . THR A 1 105 ? -7.886 -2.485 -17.450 1.00 59.69 105 THR A C 1
ATOM 759 O O . THR A 1 105 ? -9.065 -2.838 -17.490 1.00 59.69 105 THR A O 1
ATOM 762 N N . ASP A 1 106 ? -6.878 -3.356 -17.353 1.00 59.44 106 ASP A N 1
ATOM 763 C CA . ASP A 1 106 ? -7.111 -4.779 -17.072 1.00 59.44 106 ASP A CA 1
ATOM 764 C C . ASP A 1 106 ? -8.043 -4.919 -15.857 1.00 59.44 106 ASP A C 1
ATOM 766 O O . ASP A 1 106 ? -7.786 -4.322 -14.812 1.00 59.44 106 ASP A O 1
ATOM 770 N N . GLU A 1 107 ? -9.119 -5.699 -16.008 1.00 63.00 107 GLU A N 1
ATOM 771 C CA . GLU A 1 107 ? -10.102 -5.959 -14.940 1.00 63.00 107 GLU A CA 1
ATOM 772 C C . GLU A 1 107 ? -9.463 -6.639 -13.722 1.00 63.00 107 GLU A C 1
ATOM 774 O O . GLU A 1 107 ? -9.839 -6.379 -12.582 1.00 63.00 107 GLU A O 1
ATOM 779 N N . ASP A 1 108 ? -8.452 -7.471 -13.971 1.00 71.00 108 ASP A N 1
ATOM 780 C CA . ASP A 1 108 ? -7.605 -8.093 -12.962 1.00 71.00 108 ASP A CA 1
ATOM 781 C C . ASP A 1 108 ? -6.138 -7.742 -13.279 1.00 71.00 108 ASP A C 1
ATOM 783 O O . ASP A 1 108 ? -5.433 -8.524 -13.928 1.00 71.00 108 ASP A O 1
ATOM 787 N N . PRO A 1 109 ? -5.644 -6.560 -12.856 1.00 72.50 109 PRO A N 1
ATOM 788 C CA . PRO A 1 109 ? -4.263 -6.178 -13.103 1.00 72.50 109 PRO A CA 1
ATOM 789 C C . PRO A 1 109 ? -3.328 -7.208 -12.472 1.00 72.50 109 PRO A C 1
ATOM 791 O O . PRO A 1 109 ? -3.486 -7.576 -11.298 1.00 72.50 109 PRO A O 1
ATOM 794 N N . LYS A 1 110 ? -2.316 -7.653 -13.225 1.00 75.38 110 LYS A N 1
ATOM 795 C CA . LYS A 1 110 ? -1.294 -8.563 -12.694 1.00 75.38 110 LYS A CA 1
ATOM 796 C C . LYS A 1 110 ? -0.665 -7.944 -11.446 1.00 75.38 110 LYS A C 1
ATOM 798 O O . LYS A 1 110 ? -0.217 -6.805 -11.467 1.00 75.38 110 LYS A O 1
ATOM 803 N N . GLY A 1 111 ? -0.617 -8.706 -10.354 1.00 81.00 111 GLY A N 1
ATOM 804 C CA . GLY A 1 111 ? -0.025 -8.235 -9.098 1.00 81.00 111 GLY A CA 1
ATOM 805 C C . GLY A 1 111 ? -1.013 -7.661 -8.080 1.00 81.00 111 GLY A C 1
ATOM 806 O O . GLY A 1 111 ? -0.591 -7.366 -6.962 1.00 81.00 111 GLY A O 1
ATOM 807 N N . THR A 1 112 ? -2.303 -7.569 -8.412 1.00 87.00 112 THR A N 1
ATOM 808 C CA . THR A 1 112 ? -3.335 -7.061 -7.497 1.00 87.00 112 THR A CA 1
ATOM 809 C C . THR A 1 112 ? -3.509 -7.967 -6.274 1.00 87.00 112 THR A C 1
ATOM 811 O O . THR A 1 112 ? -3.651 -9.183 -6.385 1.00 87.00 112 THR A O 1
ATOM 814 N N . ILE A 1 113 ? -3.514 -7.372 -5.078 1.00 88.81 113 ILE A N 1
ATOM 815 C CA . ILE A 1 113 ? -3.863 -8.077 -3.839 1.00 88.81 113 ILE A CA 1
ATOM 816 C C . ILE A 1 113 ? -5.387 -8.036 -3.707 1.00 88.81 113 ILE A C 1
ATOM 818 O O . ILE A 1 113 ? -5.965 -6.992 -3.411 1.00 88.81 113 ILE A O 1
ATOM 822 N N . HIS A 1 114 ? -6.043 -9.169 -3.945 1.00 88.19 114 HIS A N 1
ATOM 823 C CA . HIS A 1 114 ? -7.501 -9.258 -3.907 1.00 88.19 114 HIS A CA 1
ATOM 824 C C . HIS A 1 114 ? -8.060 -9.319 -2.475 1.00 88.19 114 HIS A C 1
ATOM 826 O O . HIS A 1 114 ? -7.401 -9.738 -1.519 1.00 88.19 114 HIS A O 1
ATOM 832 N N . GLY A 1 115 ? -9.332 -8.933 -2.329 1.00 88.88 115 GLY A N 1
ATOM 833 C CA . GLY A 1 115 ? -10.079 -9.092 -1.080 1.00 88.88 115 GLY A CA 1
ATOM 834 C C . GLY A 1 115 ? -9.650 -8.141 0.040 1.00 88.88 115 GLY A C 1
ATOM 835 O O . GLY A 1 115 ? -9.722 -8.521 1.216 1.00 88.88 115 GLY A O 1
ATOM 836 N N . LEU A 1 116 ? -9.191 -6.943 -0.328 1.00 92.12 116 LEU A N 1
ATOM 837 C CA . LEU A 1 116 ? -8.938 -5.835 0.587 1.00 92.12 116 LEU A CA 1
ATOM 838 C C . LEU A 1 116 ? -10.240 -5.058 0.826 1.00 92.12 116 LEU A C 1
ATOM 840 O O . LEU A 1 116 ? -11.015 -4.825 -0.097 1.00 92.12 116 LEU A O 1
ATOM 844 N N . GLY A 1 117 ? -10.482 -4.636 2.065 1.00 92.19 117 GLY A N 1
ATOM 845 C CA . GLY A 1 117 ? -11.648 -3.832 2.415 1.00 92.19 117 GLY A CA 1
ATOM 846 C C . GLY A 1 117 ? -11.480 -3.044 3.711 1.00 92.19 117 GLY A C 1
ATOM 847 O O . GLY A 1 117 ? -10.681 -3.376 4.584 1.00 92.19 117 GLY A O 1
ATOM 848 N N . PHE A 1 118 ? -12.283 -1.996 3.857 1.00 94.12 118 PHE A N 1
ATOM 849 C CA . PHE A 1 118 ? -12.337 -1.142 5.050 1.00 94.12 118 PHE A CA 1
ATOM 850 C C . PHE A 1 118 ? -13.786 -0.912 5.491 1.00 94.12 118 PHE A C 1
ATOM 852 O O . PHE A 1 118 ? -14.161 0.171 5.922 1.00 94.12 118 PHE A O 1
ATOM 859 N N . LYS A 1 119 ? -14.640 -1.942 5.366 1.00 91.81 119 LYS A N 1
ATOM 860 C CA . LYS A 1 119 ? -16.039 -1.837 5.806 1.00 91.81 119 LYS A CA 1
ATOM 861 C C . LYS A 1 119 ? -16.117 -1.453 7.290 1.00 91.81 119 LYS A C 1
ATOM 863 O O . LYS A 1 119 ? -16.803 -0.484 7.585 1.00 91.81 119 LYS A O 1
ATOM 868 N N . ASN A 1 120 ? -15.354 -2.165 8.128 1.00 93.44 120 ASN A N 1
ATOM 869 C CA . ASN A 1 120 ? -15.194 -1.962 9.573 1.00 93.44 120 ASN A CA 1
ATOM 870 C C . ASN A 1 120 ? -13.703 -2.098 9.951 1.00 93.44 120 ASN A C 1
ATOM 872 O O . ASN A 1 120 ? -12.944 -2.754 9.223 1.00 93.44 120 ASN A O 1
ATOM 876 N N . VAL A 1 121 ? -13.308 -1.632 11.141 1.00 92.88 121 VAL A N 1
ATOM 877 C CA . VAL A 1 121 ? -11.943 -1.775 11.702 1.00 92.88 121 VAL A CA 1
ATOM 878 C C . VAL A 1 121 ? -11.403 -3.211 11.632 1.00 92.88 121 VAL A C 1
ATOM 880 O O . VAL A 1 121 ? -10.260 -3.421 11.223 1.00 92.88 121 VAL A O 1
ATOM 883 N N . ALA A 1 122 ? -12.212 -4.224 11.962 1.00 94.19 122 ALA A N 1
ATOM 884 C CA . ALA A 1 122 ? -11.791 -5.629 11.892 1.00 94.19 122 ALA A CA 1
ATOM 885 C C . ALA A 1 122 ? -11.431 -6.069 10.458 1.00 94.19 122 ALA A C 1
ATOM 887 O O . ALA A 1 122 ? -10.419 -6.735 10.238 1.00 94.19 122 ALA A O 1
ATOM 888 N N . LYS A 1 123 ? -12.213 -5.638 9.458 1.00 95.31 123 LYS A N 1
ATOM 889 C CA . LYS A 1 123 ? -11.930 -5.908 8.038 1.00 95.31 123 LYS A CA 1
ATOM 890 C C . LYS A 1 123 ? -10.704 -5.136 7.548 1.00 95.31 123 LYS A C 1
ATOM 892 O O . LYS A 1 123 ? -9.927 -5.692 6.774 1.00 95.31 123 LYS A O 1
ATOM 897 N N . ALA A 1 124 ? -10.488 -3.911 8.031 1.00 94.56 124 ALA A N 1
ATOM 898 C CA . ALA A 1 124 ? -9.277 -3.145 7.738 1.00 94.56 124 ALA A CA 1
ATOM 899 C C . ALA A 1 124 ? -8.023 -3.851 8.283 1.00 94.56 124 ALA A C 1
ATOM 901 O O . ALA A 1 124 ? -7.051 -4.034 7.554 1.00 94.56 124 ALA A O 1
ATOM 902 N N . ARG A 1 125 ? -8.070 -4.355 9.524 1.00 93.88 125 ARG A N 1
ATOM 903 C CA . ARG A 1 125 ? -6.979 -5.154 10.113 1.00 93.88 125 ARG A CA 1
ATOM 904 C C . ARG A 1 125 ? -6.714 -6.436 9.325 1.00 93.88 125 ARG A C 1
ATOM 906 O O . ARG A 1 125 ? -5.566 -6.710 8.990 1.00 93.88 125 ARG A O 1
ATOM 913 N N . ALA A 1 126 ? -7.761 -7.182 8.969 1.00 96.12 126 ALA A N 1
ATOM 914 C CA . ALA A 1 126 ? -7.624 -8.382 8.14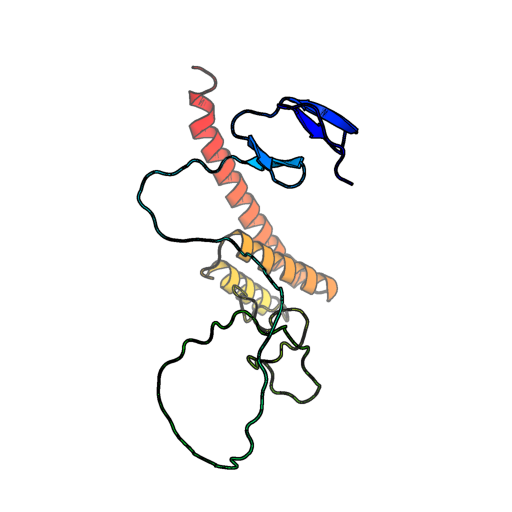3 1.00 96.12 126 ALA A CA 1
ATOM 915 C C . ALA A 1 126 ? -6.987 -8.070 6.777 1.00 96.12 126 ALA A C 1
ATOM 917 O O . ALA A 1 126 ? -6.148 -8.824 6.290 1.00 96.12 126 ALA A O 1
ATOM 918 N N . SER A 1 127 ? -7.339 -6.931 6.181 1.00 95.06 127 SER A N 1
ATOM 919 C CA . SER A 1 127 ? -6.763 -6.473 4.916 1.00 95.06 127 SER A CA 1
ATOM 920 C C . SER A 1 127 ? -5.287 -6.107 5.055 1.00 95.06 127 SER A C 1
ATOM 922 O O . SER A 1 127 ? -4.486 -6.527 4.228 1.00 95.06 127 SER A O 1
ATOM 924 N N . VAL A 1 128 ? -4.892 -5.418 6.130 1.00 95.06 128 VAL A N 1
ATOM 925 C CA . VAL A 1 128 ? -3.474 -5.162 6.431 1.00 95.06 128 VAL A CA 1
ATOM 926 C C . VAL A 1 128 ? -2.701 -6.470 6.623 1.00 95.06 128 VAL A C 1
ATOM 928 O O . VAL A 1 128 ? -1.599 -6.606 6.092 1.00 95.06 128 VAL A O 1
ATOM 931 N N . SER A 1 129 ? -3.277 -7.466 7.301 1.00 95.12 129 SER A N 1
ATOM 932 C CA . SER A 1 129 ? -2.655 -8.791 7.432 1.00 95.12 129 SER A CA 1
ATOM 933 C C . SER A 1 129 ? -2.472 -9.482 6.078 1.00 95.12 129 SER A C 1
ATOM 935 O O . SER A 1 129 ? -1.401 -10.028 5.817 1.00 95.12 129 SER A O 1
ATOM 937 N N . LYS A 1 130 ? -3.465 -9.402 5.178 1.00 95.44 130 LYS A N 1
ATOM 938 C CA . LYS A 1 130 ? -3.338 -9.910 3.800 1.00 95.44 130 LYS A CA 1
ATOM 939 C C . LYS A 1 130 ? -2.237 -9.189 3.026 1.00 95.44 130 LYS A C 1
ATOM 941 O O . LYS A 1 130 ? -1.440 -9.841 2.361 1.00 95.44 130 LYS A O 1
ATOM 946 N N . ILE A 1 131 ? -2.152 -7.862 3.142 1.00 94.69 131 ILE A N 1
ATOM 947 C CA . ILE A 1 131 ? -1.089 -7.068 2.510 1.00 94.69 131 ILE A CA 1
ATOM 948 C C . ILE A 1 131 ? 0.277 -7.528 3.022 1.00 94.69 131 ILE A C 1
ATOM 950 O O . ILE A 1 131 ? 1.165 -7.831 2.223 1.00 94.69 131 ILE A O 1
ATOM 954 N N . ARG A 1 132 ? 0.432 -7.651 4.344 1.00 93.19 132 ARG A N 1
ATOM 955 C CA . ARG A 1 132 ? 1.684 -8.060 4.990 1.00 93.19 132 ARG A CA 1
ATOM 956 C C . ARG A 1 132 ? 2.148 -9.441 4.528 1.00 93.19 132 ARG A C 1
ATOM 958 O O . ARG A 1 132 ? 3.311 -9.580 4.146 1.00 93.19 132 ARG A O 1
ATOM 965 N N . ASN A 1 133 ? 1.237 -10.411 4.522 1.00 93.19 133 ASN A N 1
ATOM 966 C CA . ASN A 1 133 ? 1.527 -11.814 4.219 1.00 93.19 133 ASN A CA 1
ATOM 967 C C . ASN A 1 133 ? 1.525 -12.125 2.711 1.00 93.19 133 ASN A C 1
ATOM 969 O O . ASN A 1 133 ? 1.825 -13.246 2.317 1.00 93.19 133 ASN A O 1
ATOM 973 N N . SER A 1 134 ? 1.184 -11.158 1.855 1.00 92.38 134 SER A N 1
ATOM 974 C CA . SER A 1 134 ? 1.222 -11.365 0.407 1.00 92.38 134 SER A CA 1
ATOM 975 C C . SER A 1 134 ? 2.654 -11.606 -0.091 1.00 92.38 134 SER A C 1
ATOM 977 O O . SER A 1 134 ? 3.616 -11.026 0.422 1.00 92.38 134 SER A O 1
ATOM 979 N N . SER A 1 135 ? 2.794 -12.396 -1.157 1.00 90.81 135 SER A N 1
ATOM 980 C CA . SER A 1 135 ? 4.068 -12.632 -1.858 1.00 90.81 135 SER A CA 1
ATOM 981 C C . SER A 1 135 ? 4.497 -11.462 -2.757 1.00 90.81 135 SER A C 1
ATOM 983 O O . SER A 1 135 ? 5.275 -11.635 -3.688 1.00 90.81 135 SER A O 1
ATOM 985 N N . ARG A 1 136 ? 3.930 -10.266 -2.561 1.00 91.00 136 ARG A N 1
ATOM 986 C CA . ARG A 1 136 ? 4.238 -9.078 -3.368 1.00 91.00 136 ARG A CA 1
ATOM 987 C C . ARG A 1 136 ? 5.470 -8.345 -2.834 1.00 91.00 136 ARG A C 1
ATOM 989 O O . ARG A 1 136 ? 5.806 -8.458 -1.654 1.00 91.00 136 ARG A O 1
ATOM 996 N N . SER A 1 137 ? 6.113 -7.555 -3.694 1.00 91.81 137 SER A N 1
ATOM 997 C CA . SER A 1 137 ? 7.247 -6.721 -3.286 1.00 91.81 137 SER A CA 1
ATOM 998 C C . SER A 1 137 ? 6.827 -5.642 -2.283 1.00 91.81 137 SER A C 1
ATOM 1000 O O . SER A 1 137 ? 5.646 -5.296 -2.168 1.00 91.81 137 SER A O 1
ATOM 1002 N N . HIS A 1 138 ? 7.806 -5.087 -1.562 1.00 89.69 138 HIS A N 1
ATOM 1003 C CA . HIS A 1 138 ? 7.569 -4.027 -0.581 1.00 89.69 138 HIS A CA 1
ATOM 1004 C C . HIS A 1 138 ? 6.784 -2.853 -1.188 1.00 89.69 138 HIS A C 1
ATOM 1006 O O . HIS A 1 138 ? 5.776 -2.433 -0.623 1.00 89.69 138 HIS A O 1
ATOM 1012 N N . ALA A 1 139 ? 7.182 -2.384 -2.375 1.00 91.00 139 ALA A N 1
ATOM 1013 C CA . ALA A 1 139 ? 6.515 -1.285 -3.072 1.00 91.00 139 ALA A CA 1
ATOM 1014 C C . ALA A 1 139 ? 5.027 -1.574 -3.343 1.00 91.00 139 ALA A C 1
ATOM 1016 O O . ALA A 1 139 ? 4.174 -0.765 -2.984 1.00 91.00 139 ALA A O 1
ATOM 1017 N N . HIS A 1 140 ? 4.699 -2.758 -3.872 1.00 91.88 140 HIS A N 1
ATOM 1018 C CA . HIS A 1 140 ? 3.310 -3.155 -4.134 1.00 91.88 140 HIS A CA 1
ATOM 1019 C C . HIS A 1 140 ? 2.469 -3.230 -2.851 1.00 91.88 140 HIS A C 1
ATOM 1021 O O . HIS A 1 140 ? 1.298 -2.848 -2.851 1.00 91.88 140 HIS A O 1
ATOM 1027 N N . LYS A 1 141 ? 3.058 -3.677 -1.732 1.00 93.56 141 LYS A N 1
ATOM 1028 C CA . LYS A 1 141 ? 2.377 -3.692 -0.426 1.00 93.56 141 LYS A CA 1
ATOM 1029 C C . LYS A 1 141 ? 2.033 -2.278 0.049 1.00 93.56 141 LYS A C 1
ATOM 1031 O O . LYS A 1 141 ? 0.933 -2.059 0.555 1.00 93.56 141 LYS A O 1
ATOM 1036 N N . ILE A 1 142 ? 2.946 -1.322 -0.125 1.00 94.19 142 ILE A N 1
ATOM 1037 C CA . ILE A 1 142 ? 2.715 0.080 0.249 1.00 94.19 142 ILE A CA 1
ATOM 1038 C C . ILE A 1 142 ? 1.695 0.740 -0.671 1.00 94.19 142 ILE A C 1
ATOM 1040 O O . ILE A 1 142 ? 0.777 1.374 -0.165 1.00 94.19 142 ILE A O 1
ATOM 1044 N N . GLN A 1 143 ? 1.793 0.544 -1.986 1.00 93.00 143 GLN A N 1
ATOM 1045 C CA . GLN A 1 143 ? 0.812 1.057 -2.948 1.00 93.00 143 GLN A CA 1
ATOM 1046 C C . GLN A 1 143 ? -0.605 0.586 -2.606 1.00 93.00 143 GLN A C 1
ATOM 1048 O O . GLN A 1 143 ? -1.518 1.403 -2.504 1.00 93.00 143 GLN A O 1
ATOM 1053 N N . ALA A 1 144 ? -0.775 -0.714 -2.339 1.00 93.50 144 ALA A N 1
ATOM 1054 C CA . ALA A 1 144 ? -2.060 -1.267 -1.924 1.00 93.50 144 ALA A CA 1
ATOM 1055 C C . ALA A 1 144 ? -2.559 -0.634 -0.615 1.00 93.50 144 ALA A C 1
ATOM 1057 O O . ALA A 1 144 ? -3.718 -0.238 -0.525 1.00 93.50 144 ALA A O 1
ATOM 1058 N N . ALA A 1 145 ? -1.696 -0.495 0.396 1.00 94.56 145 ALA A N 1
ATOM 1059 C CA . ALA A 1 145 ? -2.081 0.115 1.667 1.00 94.56 145 ALA A CA 1
ATOM 1060 C C . ALA A 1 145 ? -2.464 1.600 1.527 1.00 94.56 145 ALA A C 1
ATOM 1062 O O . ALA A 1 145 ? -3.448 2.023 2.129 1.00 94.56 145 ALA A O 1
ATOM 1063 N N . VAL A 1 146 ? -1.728 2.371 0.721 1.00 94.62 146 VAL A N 1
ATOM 1064 C CA . VAL A 1 146 ? -1.991 3.797 0.463 1.00 94.62 146 VAL A CA 1
ATOM 1065 C C . VAL A 1 146 ? -3.304 3.979 -0.294 1.00 94.62 146 VAL A C 1
ATOM 1067 O O . VAL A 1 146 ? -4.125 4.798 0.107 1.00 94.62 146 VAL A O 1
ATOM 1070 N N . ALA A 1 147 ? -3.549 3.177 -1.332 1.00 93.38 147 ALA A N 1
ATOM 1071 C CA . ALA A 1 147 ? -4.812 3.216 -2.065 1.00 93.38 147 ALA A CA 1
ATOM 1072 C C . ALA A 1 147 ? -6.008 2.916 -1.143 1.00 93.38 147 ALA A C 1
ATOM 1074 O O . ALA A 1 147 ? -7.050 3.562 -1.231 1.00 93.38 147 ALA A O 1
ATOM 1075 N N . MET A 1 148 ? -5.856 1.963 -0.217 1.00 94.31 148 MET A N 1
ATOM 1076 C CA . MET A 1 148 ? -6.893 1.646 0.767 1.00 94.31 148 MET A CA 1
ATOM 1077 C C . MET A 1 148 ? -7.083 2.751 1.811 1.00 94.31 148 MET A C 1
ATOM 1079 O O . MET A 1 148 ? -8.218 3.018 2.199 1.00 94.31 148 MET A O 1
ATOM 1083 N N . GLU A 1 149 ? -6.007 3.415 2.246 1.00 94.62 149 GLU A N 1
ATOM 1084 C CA . GLU A 1 149 ? -6.085 4.588 3.123 1.00 94.62 149 GLU A CA 1
ATOM 1085 C C . GLU A 1 149 ? -6.861 5.728 2.454 1.00 94.62 149 GLU A C 1
ATOM 1087 O O . GLU A 1 149 ? -7.770 6.286 3.064 1.00 94.62 149 GLU A O 1
ATOM 1092 N N . GLN A 1 150 ? -6.532 6.053 1.201 1.00 95.06 150 GLN A N 1
ATOM 1093 C CA . GLN A 1 150 ? -7.182 7.123 0.442 1.00 95.06 150 GLN A CA 1
ATOM 1094 C C . GLN A 1 150 ? -8.675 6.853 0.268 1.00 95.06 150 GLN A C 1
ATOM 1096 O O . GLN A 1 150 ? -9.492 7.664 0.696 1.00 95.06 150 GLN A O 1
ATOM 1101 N N . ARG A 1 151 ? -9.036 5.662 -0.222 1.00 92.69 151 ARG A N 1
ATOM 1102 C CA . ARG A 1 151 ? -10.440 5.262 -0.384 1.00 92.69 151 ARG A CA 1
ATOM 1103 C C . ARG A 1 151 ? -11.210 5.281 0.941 1.00 92.69 151 ARG A C 1
ATOM 1105 O O . ARG A 1 151 ? -12.377 5.658 0.973 1.00 92.69 151 ARG A O 1
ATOM 1112 N N . ALA A 1 152 ? -10.578 4.885 2.050 1.00 94.25 152 ALA A N 1
ATOM 1113 C CA . ALA A 1 152 ? -11.205 4.951 3.369 1.00 94.25 152 ALA A CA 1
ATOM 1114 C C . ALA A 1 152 ? -11.441 6.399 3.826 1.00 94.25 152 ALA A C 1
ATOM 1116 O O . ALA A 1 152 ? -12.495 6.691 4.389 1.00 94.25 152 ALA A O 1
ATOM 1117 N N . ARG A 1 153 ? -10.499 7.310 3.555 1.00 93.25 153 ARG A N 1
ATOM 1118 C CA . ARG A 1 153 ? -10.639 8.742 3.862 1.00 93.25 153 ARG A CA 1
ATOM 1119 C C . ARG A 1 153 ? -11.709 9.414 3.009 1.00 93.25 153 ARG A C 1
ATOM 1121 O O . ARG A 1 153 ? -12.499 10.171 3.559 1.00 93.25 153 ARG A O 1
ATOM 1128 N N . GLU A 1 154 ? -11.762 9.104 1.717 1.00 93.50 154 GLU A N 1
ATOM 1129 C CA . GLU A 1 154 ? -12.798 9.593 0.796 1.00 93.50 154 GLU A CA 1
ATOM 1130 C C . GLU A 1 154 ? -14.201 9.174 1.251 1.00 93.50 154 GLU A C 1
ATOM 1132 O O . GLU A 1 154 ? -15.140 9.954 1.164 1.00 93.50 154 GLU A O 1
ATOM 1137 N N . MET A 1 155 ? -14.335 7.974 1.827 1.00 89.81 155 MET A N 1
ATOM 1138 C CA . MET A 1 155 ? -15.589 7.507 2.426 1.00 89.81 155 MET A CA 1
ATOM 1139 C C . MET A 1 155 ? -15.838 7.998 3.868 1.00 89.81 155 MET A C 1
ATOM 1141 O O . MET A 1 155 ? -16.752 7.500 4.522 1.00 89.81 155 MET A O 1
ATOM 1145 N N . GLY A 1 156 ? -15.016 8.899 4.419 1.00 92.38 156 GLY A N 1
ATOM 1146 C CA . GLY A 1 156 ? -15.173 9.411 5.791 1.00 92.38 156 GLY A CA 1
ATOM 1147 C C . GLY A 1 156 ? -14.826 8.414 6.910 1.00 92.38 156 GLY A C 1
ATOM 1148 O O . GLY A 1 156 ? -15.059 8.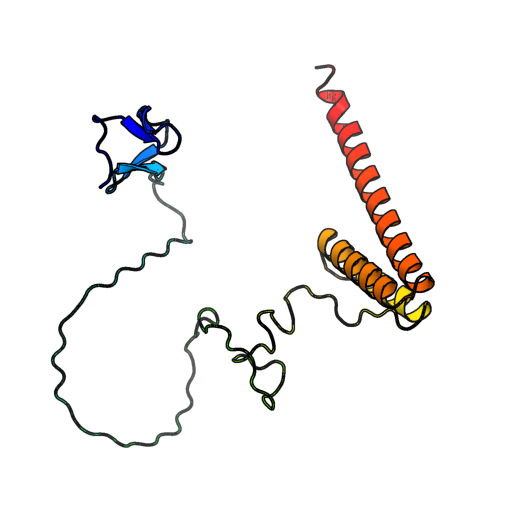687 8.086 1.00 92.38 156 GLY A O 1
ATOM 1149 N N . LYS A 1 157 ? -14.229 7.261 6.585 1.00 93.06 157 LYS A N 1
ATOM 1150 C CA . LYS A 1 157 ? -13.868 6.191 7.535 1.00 93.06 157 LYS A CA 1
ATOM 1151 C C . LYS A 1 157 ? -12.471 6.394 8.111 1.00 93.06 157 LYS A C 1
ATOM 1153 O O . LYS A 1 157 ? -11.517 5.669 7.810 1.00 93.06 157 LYS A O 1
ATOM 1158 N N . THR A 1 158 ? -12.338 7.427 8.937 1.00 91.44 158 THR A N 1
ATOM 1159 C CA . THR A 1 158 ? -11.051 7.871 9.498 1.00 91.44 158 THR A CA 1
ATOM 1160 C C . THR A 1 158 ? -10.408 6.832 10.421 1.00 91.44 158 THR A C 1
ATOM 1162 O O . THR A 1 158 ? -9.184 6.672 10.406 1.00 91.44 158 THR A O 1
ATOM 1165 N N . SER A 1 159 ? -11.210 6.078 11.179 1.00 90.75 159 SER A N 1
ATOM 1166 C CA . SER A 1 159 ? -10.719 5.059 12.116 1.00 90.75 159 SER A CA 1
ATOM 1167 C C . SER A 1 159 ? -10.071 3.869 11.394 1.00 90.75 159 SER A C 1
ATOM 1169 O O . SER A 1 159 ? -9.010 3.379 11.786 1.00 90.75 159 SER A O 1
ATOM 1171 N N . GLU A 1 160 ? -10.655 3.454 10.272 1.00 91.94 160 GLU A N 1
ATOM 1172 C CA . GLU A 1 160 ? -10.156 2.400 9.402 1.00 91.94 160 GLU A CA 1
ATOM 1173 C C . GLU A 1 160 ? -8.932 2.870 8.621 1.00 91.94 160 GLU A C 1
ATOM 1175 O O . GLU A 1 160 ? -7.944 2.138 8.533 1.00 91.94 160 GLU A O 1
ATOM 1180 N N . ALA A 1 161 ? -8.959 4.105 8.110 1.00 93.44 161 ALA A N 1
ATOM 1181 C CA . ALA A 1 161 ? -7.808 4.722 7.458 1.00 93.44 161 ALA A CA 1
ATOM 1182 C C . ALA A 1 161 ? -6.588 4.766 8.394 1.00 93.44 161 ALA A C 1
ATOM 1184 O O . ALA A 1 161 ? -5.468 4.463 7.977 1.00 93.44 161 ALA A O 1
ATOM 1185 N N . ALA A 1 162 ? -6.798 5.045 9.686 1.00 94.62 162 ALA A N 1
ATOM 1186 C CA . ALA A 1 162 ? -5.728 5.050 10.679 1.00 94.62 162 ALA A CA 1
ATOM 1187 C C . ALA A 1 162 ? -5.035 3.681 10.827 1.00 94.62 162 ALA A C 1
ATOM 1189 O O . ALA A 1 162 ? -3.833 3.633 11.097 1.00 94.62 162 ALA A O 1
ATOM 1190 N N . VAL A 1 163 ? -5.744 2.564 10.612 1.00 95.38 163 VAL A N 1
ATOM 1191 C CA . VAL A 1 163 ? -5.145 1.215 10.622 1.00 95.38 163 VAL A CA 1
ATOM 1192 C C . VAL A 1 163 ? -4.135 1.063 9.481 1.00 95.38 163 VAL A C 1
ATOM 1194 O O . VAL A 1 163 ? -3.012 0.610 9.715 1.00 95.38 163 VAL A O 1
ATOM 1197 N N . TYR A 1 164 ? -4.490 1.496 8.268 1.00 94.62 164 TYR A N 1
ATOM 1198 C CA . TYR A 1 164 ? -3.576 1.478 7.120 1.00 94.62 164 TYR A CA 1
ATOM 1199 C C . TYR A 1 164 ? -2.409 2.450 7.310 1.00 94.62 164 TYR A C 1
ATOM 1201 O O . TYR A 1 164 ? -1.259 2.080 7.075 1.00 94.62 164 TYR A O 1
ATOM 1209 N N . ARG A 1 165 ? -2.669 3.650 7.840 1.00 95.06 165 ARG A N 1
ATOM 1210 C CA . ARG A 1 165 ? -1.630 4.650 8.128 1.00 95.06 165 ARG A CA 1
ATOM 1211 C C . ARG A 1 165 ? -0.591 4.144 9.130 1.00 95.06 165 ARG A C 1
ATOM 1213 O O . ARG A 1 165 ? 0.609 4.330 8.923 1.00 95.06 165 ARG A O 1
ATOM 1220 N N . LYS A 1 166 ? -1.025 3.453 10.193 1.00 95.69 166 LYS A N 1
ATOM 1221 C CA . LYS A 1 166 ? -0.122 2.799 11.161 1.00 95.69 166 LYS A CA 1
ATOM 1222 C C . LYS A 1 166 ? 0.786 1.778 10.474 1.00 95.69 166 LYS A C 1
ATOM 1224 O O . LYS A 1 166 ? 1.994 1.782 10.715 1.00 95.69 166 LYS A O 1
ATOM 1229 N N . PHE A 1 167 ? 0.230 0.953 9.586 1.00 94.88 167 PHE A N 1
ATOM 1230 C CA . PHE A 1 167 ? 1.014 0.004 8.799 1.00 94.88 167 PHE A CA 1
ATOM 1231 C C . PHE A 1 167 ? 2.036 0.717 7.902 1.00 94.88 167 PHE A C 1
ATOM 1233 O O . PHE A 1 167 ? 3.225 0.419 7.997 1.00 94.88 167 PHE A O 1
ATOM 1240 N N . ILE A 1 168 ? 1.616 1.710 7.115 1.00 94.69 168 ILE A N 1
ATOM 1241 C CA . ILE A 1 168 ? 2.499 2.473 6.217 1.00 94.69 168 ILE A CA 1
ATOM 1242 C C . ILE A 1 168 ? 3.663 3.103 6.991 1.00 94.69 168 ILE A C 1
ATOM 1244 O O . ILE A 1 168 ? 4.820 2.950 6.603 1.00 94.69 168 ILE A O 1
ATOM 1248 N N . ASN A 1 169 ? 3.388 3.748 8.127 1.00 94.31 169 ASN A N 1
ATOM 1249 C CA . ASN A 1 169 ? 4.425 4.355 8.963 1.00 94.31 169 ASN A CA 1
ATOM 1250 C C . ASN A 1 169 ? 5.397 3.316 9.534 1.00 94.31 169 ASN A C 1
ATOM 1252 O O . ASN A 1 169 ? 6.602 3.559 9.564 1.00 94.31 169 ASN A O 1
ATOM 1256 N N . SER A 1 170 ? 4.898 2.148 9.952 1.00 93.31 170 SER A N 1
ATOM 1257 C CA . SER A 1 170 ? 5.764 1.062 10.425 1.00 93.31 170 SER A CA 1
ATOM 1258 C C . SER A 1 170 ? 6.708 0.563 9.325 1.00 93.31 170 SER A C 1
ATOM 1260 O O . SER A 1 170 ? 7.884 0.322 9.586 1.00 93.31 170 SER A O 1
ATOM 1262 N N . MET A 1 171 ? 6.231 0.482 8.081 1.00 91.56 171 MET A N 1
ATOM 1263 C CA . MET A 1 171 ? 7.042 0.048 6.943 1.00 91.56 171 MET A CA 1
ATOM 1264 C C . MET A 1 171 ? 8.058 1.116 6.514 1.00 91.56 171 MET A C 1
ATOM 1266 O O . MET A 1 171 ? 9.199 0.775 6.204 1.00 91.56 171 MET A O 1
ATOM 1270 N N . LYS A 1 172 ? 7.690 2.405 6.572 1.00 90.69 172 LYS A N 1
ATOM 1271 C CA . LYS A 1 172 ? 8.619 3.528 6.351 1.00 90.69 172 LYS A CA 1
ATOM 1272 C C . LYS A 1 172 ? 9.763 3.521 7.363 1.00 90.69 172 LYS A C 1
ATOM 1274 O O . LYS A 1 172 ? 10.916 3.619 6.966 1.00 90.69 172 LYS A O 1
ATOM 1279 N N . LYS A 1 173 ? 9.456 3.338 8.653 1.00 91.44 173 LYS A N 1
ATOM 1280 C CA . LYS A 1 173 ? 10.475 3.239 9.712 1.00 91.44 173 LYS A CA 1
ATOM 1281 C C . LYS A 1 173 ? 11.435 2.072 9.479 1.00 91.44 173 LYS A C 1
ATOM 1283 O O . LYS A 1 173 ? 12.638 2.260 9.587 1.00 91.44 173 LYS A O 1
ATOM 1288 N N . LYS A 1 174 ? 10.915 0.895 9.111 1.00 88.56 174 LYS A N 1
ATOM 1289 C CA . LYS A 1 174 ? 11.751 -0.270 8.772 1.00 88.56 174 LYS A CA 1
ATOM 1290 C C . LYS A 1 174 ? 12.690 0.019 7.601 1.00 88.56 174 LYS A C 1
ATOM 1292 O O . LYS A 1 174 ? 13.865 -0.299 7.682 1.00 88.56 174 LYS A O 1
ATOM 1297 N N . THR A 1 175 ? 12.178 0.649 6.546 1.00 89.12 175 THR A N 1
ATOM 1298 C CA . THR A 1 175 ? 12.977 1.005 5.361 1.00 89.12 175 THR A CA 1
ATOM 1299 C C . THR A 1 175 ? 14.054 2.033 5.690 1.00 89.12 175 THR A C 1
ATOM 1301 O O . THR A 1 175 ? 15.184 1.883 5.246 1.00 89.12 175 THR A O 1
ATOM 1304 N N . LYS A 1 176 ? 13.729 3.034 6.520 1.00 88.75 176 LYS A N 1
ATOM 1305 C CA . LYS A 1 176 ? 14.701 4.025 6.992 1.00 88.75 176 LYS A CA 1
ATOM 1306 C C . LYS A 1 176 ? 15.827 3.367 7.785 1.00 88.75 176 LYS A C 1
ATOM 1308 O O . LYS A 1 176 ? 16.979 3.606 7.464 1.00 88.75 176 LYS A O 1
ATOM 1313 N N . LYS A 1 177 ? 15.484 2.499 8.744 1.00 88.00 177 LYS A N 1
ATOM 1314 C CA . LYS A 1 177 ? 16.475 1.792 9.560 1.00 88.00 177 LYS A CA 1
ATOM 1315 C C . LYS A 1 177 ? 17.431 0.962 8.697 1.00 88.00 177 LYS A C 1
ATOM 1317 O O . LYS A 1 177 ? 18.629 1.098 8.847 1.00 88.00 177 LYS A O 1
ATOM 1322 N N . MET A 1 178 ? 16.912 0.186 7.742 1.00 82.50 178 MET A N 1
ATOM 1323 C CA . MET A 1 178 ? 17.769 -0.591 6.833 1.00 82.50 178 MET A CA 1
ATOM 1324 C C . MET A 1 178 ? 18.717 0.297 6.016 1.00 82.50 178 MET A C 1
ATOM 1326 O O . MET A 1 178 ? 19.847 -0.095 5.776 1.00 82.50 178 MET A O 1
ATOM 1330 N N . ASN A 1 179 ? 18.275 1.484 5.593 1.00 82.44 179 ASN A N 1
ATOM 1331 C CA . ASN A 1 179 ? 19.131 2.411 4.854 1.00 82.44 179 ASN A CA 1
ATOM 1332 C C . ASN A 1 179 ? 20.196 3.061 5.754 1.00 82.44 179 ASN A C 1
ATOM 1334 O O . ASN A 1 179 ? 21.329 3.230 5.335 1.00 82.44 179 ASN A O 1
ATOM 1338 N N . GLU A 1 180 ? 19.838 3.417 6.990 1.00 82.88 180 GLU A N 1
ATOM 1339 C CA . GLU A 1 180 ? 20.781 3.944 7.987 1.00 82.88 180 GLU A CA 1
ATOM 1340 C C . GLU A 1 180 ? 21.830 2.896 8.380 1.00 82.88 180 GLU A C 1
ATOM 1342 O O . GLU A 1 180 ? 23.009 3.229 8.439 1.00 82.88 180 GLU A O 1
ATOM 1347 N N . ASP A 1 181 ? 21.420 1.638 8.568 1.00 73.44 181 ASP A N 1
ATOM 1348 C CA . ASP A 1 181 ? 22.318 0.521 8.875 1.00 73.44 181 ASP A CA 1
ATOM 1349 C C . ASP A 1 181 ? 23.312 0.289 7.710 1.00 73.44 181 ASP A C 1
ATOM 1351 O O . ASP A 1 181 ? 24.518 0.230 7.941 1.00 73.44 181 ASP A O 1
ATOM 1355 N N . VAL A 1 182 ? 22.842 0.281 6.452 1.00 72.44 182 VAL A N 1
ATOM 1356 C CA . VAL A 1 182 ? 23.702 0.161 5.251 1.00 72.44 182 VAL A CA 1
ATOM 1357 C C . VAL A 1 182 ? 24.688 1.328 5.136 1.00 72.44 182 VAL A C 1
ATOM 1359 O O . VAL A 1 182 ? 25.879 1.118 4.920 1.00 72.44 182 VAL A O 1
ATOM 1362 N N . VAL A 1 183 ? 24.221 2.562 5.344 1.00 63.59 183 VAL A N 1
ATOM 1363 C CA . VAL A 1 183 ? 25.085 3.754 5.323 1.00 63.59 183 VAL A CA 1
ATOM 1364 C C . VAL A 1 183 ? 26.100 3.732 6.473 1.00 63.59 183 VAL A C 1
ATOM 1366 O O . VAL A 1 183 ? 27.206 4.239 6.309 1.00 63.59 183 VAL A O 1
ATOM 1369 N N . SER A 1 184 ? 25.769 3.132 7.620 1.00 58.50 184 SER A N 1
ATOM 1370 C CA . SER A 1 184 ? 26.699 3.002 8.749 1.00 58.50 184 SER A CA 1
ATOM 1371 C C . SER A 1 184 ? 27.773 1.921 8.557 1.00 58.50 184 SER A C 1
ATOM 1373 O O . SER A 1 184 ? 28.869 2.081 9.089 1.00 58.50 184 SER A O 1
ATOM 1375 N N . GLU A 1 185 ? 27.503 0.865 7.776 1.00 56.00 185 GLU A N 1
ATOM 1376 C CA . GLU A 1 185 ? 28.493 -0.174 7.443 1.00 56.00 185 GLU A CA 1
ATOM 1377 C C . GLU A 1 185 ? 29.413 0.230 6.276 1.00 56.00 185 GLU A C 1
ATOM 1379 O O . GLU A 1 185 ? 30.617 -0.022 6.332 1.00 56.00 185 GLU A O 1
ATOM 1384 N N . GLU A 1 186 ? 28.886 0.890 5.239 1.00 56.09 186 GLU A N 1
ATOM 1385 C CA . GLU A 1 186 ? 29.671 1.291 4.057 1.00 56.09 186 GLU A CA 1
ATOM 1386 C C . GLU A 1 186 ? 30.310 2.688 4.202 1.00 56.09 186 GLU A C 1
ATOM 1388 O O . GLU A 1 186 ? 31.395 2.939 3.679 1.00 56.09 186 GLU A O 1
ATOM 1393 N N . GLY A 1 187 ? 29.701 3.599 4.968 1.00 49.81 187 GLY A N 1
ATOM 1394 C CA . GLY A 1 187 ? 30.139 4.997 5.077 1.00 49.81 187 GLY A CA 1
ATOM 1395 C C . GLY A 1 187 ? 31.375 5.250 5.948 1.00 49.81 187 GLY A C 1
ATOM 1396 O O . GLY A 1 187 ? 31.921 6.350 5.910 1.00 49.81 187 GLY A O 1
ATOM 1397 N N . LEU A 1 188 ? 31.838 4.264 6.724 1.00 53.28 188 LEU A N 1
ATOM 1398 C CA . LEU A 1 188 ? 33.004 4.415 7.609 1.00 53.28 188 LEU A CA 1
ATOM 1399 C C . LEU A 1 188 ? 34.321 3.920 6.983 1.00 53.28 188 LEU A C 1
ATOM 1401 O O . LEU A 1 188 ? 35.390 4.246 7.495 1.00 53.28 188 LEU A O 1
ATOM 1405 N N . ARG A 1 189 ? 34.259 3.161 5.877 1.00 56.41 189 ARG A N 1
ATOM 1406 C CA . ARG A 1 189 ? 35.438 2.663 5.141 1.00 56.41 189 ARG A CA 1
ATOM 1407 C C . ARG A 1 189 ? 35.908 3.602 4.025 1.00 56.41 189 ARG A C 1
ATOM 1409 O O . ARG A 1 189 ? 37.105 3.654 3.782 1.00 56.41 189 ARG A O 1
ATOM 1416 N N . ASP A 1 190 ? 35.001 4.382 3.436 1.00 53.75 190 ASP A N 1
ATOM 1417 C CA . ASP A 1 190 ? 35.301 5.281 2.305 1.00 53.75 190 ASP A CA 1
ATOM 1418 C C . ASP A 1 190 ? 35.549 6.752 2.704 1.00 53.75 190 ASP A C 1
ATOM 1420 O O . ASP A 1 190 ? 35.885 7.570 1.851 1.00 53.75 190 ASP A O 1
ATOM 1424 N N . TRP A 1 191 ? 35.395 7.125 3.985 1.00 49.91 191 TRP A N 1
ATOM 1425 C CA . TRP A 1 191 ? 35.625 8.509 4.453 1.00 49.91 191 TRP A CA 1
ATOM 1426 C C . TRP A 1 191 ? 36.945 8.718 5.221 1.00 49.91 191 TRP A C 1
ATOM 1428 O O . TRP A 1 191 ? 37.377 9.854 5.393 1.00 49.91 191 TRP A O 1
ATOM 1438 N N . PHE A 1 192 ? 37.608 7.639 5.651 1.00 48.50 192 PHE A N 1
ATOM 1439 C CA . PHE A 1 192 ? 38.922 7.656 6.323 1.00 48.50 192 PHE A CA 1
ATOM 1440 C C . PHE A 1 192 ? 40.004 6.862 5.558 1.00 48.50 192 PHE A C 1
ATOM 1442 O O . PHE A 1 192 ? 41.014 6.484 6.153 1.00 48.50 192 PHE A O 1
ATOM 1449 N N . GLY A 1 193 ? 39.780 6.578 4.270 1.00 45.84 193 GLY A N 1
ATOM 1450 C CA . GLY A 1 193 ? 40.735 5.909 3.376 1.00 45.84 193 GLY A CA 1
ATOM 1451 C C . GLY A 1 193 ? 41.484 6.893 2.495 1.00 45.84 193 GLY A C 1
ATOM 1452 O O . GLY A 1 193 ? 40.796 7.657 1.783 1.00 45.84 193 GLY A O 1
#